Protein AF-V4QDC5-F1 (afdb_monomer_lite)

Radius of gyration: 30.59 Å; chains: 1; bounding box: 78×66×80 Å

Sequence (356 aa):
MKELAQVFAIDIAAYAVMSNHYHLVAHVDRARALSWSTDDVLARWTRLFSGPPLVVRYLSPERAALGAAELARIAEYAECYRARLHDLSWFMRVLNESIARQANAEDECTGRFWEGRFKSQALLDEQALLAAMAYVDLNPIRAGIAETPEDSDYTSIQERLADARTATAPTSFTAAPFDIPPQALSLIVHLSLMFWGALVRHAHEHDTLPRLAMLVMIGFGAGWITVGLLVGAQHMLVRPNEALFRTFVPCAAGVAMFVSFATYMKLRARALVWLGTVSYSLYLFHPVAQYSLSWLVQATDIAVLKGWSTGSYMLATASLTIGISALTYRYVEVPFQALGGRIAKNVVEAENRQLA

InterPro domains:
  IPR036515 Transposase IS200-like superfamily [G3DSA:3.30.70.1290] (1-174)
  IPR036515 Transposase IS200-like superfamily [SSF143422] (2-144)

Secondary structure (DSSP, 8-state):
-HHHHHHSSEEEEEEEE-SS-EEEEEEE-HHHHHH--HHHHHHHHHTTS---HHHHHHTSGGGGG--HHHHHHHHHHHHHHHHHHT-HHHHHHHHHHHHHHHHHHHTT--S---SSPPP-----SHHHHHHHHHHHHTHHHHTTS-SSSTT-TTBHHHHHHHHHHHS---S----------HHHHHHHHHHHHHHHHHHHHHHHHHS---HHHHHHHHHHHHHHHHHHHHHHHHHHHT---HHHHHHHHHHHHHHHHHHHHHHT-----HHHHHHHHTHHHHHHHHHHHHHHHHHHHHH---HHHHT--HHHHHHHHHHHHHHHHHHHIIIIIHHHHHHHHHHHHHHHHHHHHH--

Foldseek 3Di:
DVVLVVLFQKAWPKKADDPQDIDTDIDQDLVVLVVDDLLSLLVSVCVQPVDDPLSVCCNDPVVVVDDPVSVVVSVVVSVVSSVLSRDPQSSVVSVLVVVQVVVCVVVVHDDDSDPDRDDDDDQDDPVSSVVSRVCRLCVCCVVVNDVDSCRRPPIPSVVVVVVVVVDDDDPDDPPDPPDCPVVNVVVVVVVVLVVLVVLLVVCVPPVDDDPVSVCVSVVVLVVLLVQLVVLVCCCVPPNNPPVSNVRRNVVNVVSVVVVCCSPPNVDPDPVVVVCVLLVVQLVVCLVVLLVVLVCCLVVDPPPVSVPDDPVRSVVSSNVSSSVRSVVCCVPPVVVVVVVVVVVVVVVVVVVVVVVD

pLDDT: mean 85.53, std 10.77, range [41.97, 97.81]

Organism: NCBI:txid1263865

Structure (mmCIF, N/CA/C/O backbone):
data_AF-V4QDC5-F1
#
_entry.id   AF-V4QDC5-F1
#
loop_
_atom_site.group_PDB
_atom_site.id
_atom_site.type_symbol
_atom_site.label_atom_id
_atom_site.label_alt_id
_atom_site.label_comp_id
_atom_site.label_asym_id
_atom_site.label_entity_id
_atom_site.label_seq_id
_atom_site.pdbx_PDB_ins_code
_atom_site.Cartn_x
_atom_site.Cartn_y
_atom_site.Cartn_z
_atom_site.occupancy
_atom_site.B_iso_or_equiv
_atom_site.auth_seq_id
_atom_site.auth_comp_id
_atom_site.auth_asym_id
_atom_site.auth_atom_id
_atom_site.pdbx_PDB_model_num
ATOM 1 N N . MET A 1 1 ? 18.776 1.334 -4.698 1.00 86.19 1 MET A N 1
ATOM 2 C CA . MET A 1 1 ? 17.417 1.833 -5.034 1.00 86.19 1 MET A CA 1
ATOM 3 C C . MET A 1 1 ? 17.459 3.090 -5.906 1.00 86.19 1 MET A C 1
ATOM 5 O O . MET A 1 1 ? 16.984 3.034 -7.032 1.00 86.19 1 MET A O 1
ATOM 9 N N . LYS A 1 2 ? 18.064 4.194 -5.442 1.00 87.00 2 LYS A N 1
ATOM 10 C CA . LYS A 1 2 ? 18.144 5.467 -6.186 1.00 87.00 2 LYS A CA 1
ATOM 11 C C . LYS A 1 2 ? 18.796 5.360 -7.568 1.00 87.00 2 LYS A C 1
ATOM 13 O O . LYS A 1 2 ? 18.292 5.932 -8.524 1.00 87.00 2 LYS A O 1
ATOM 18 N N . GLU A 1 3 ? 19.858 4.571 -7.701 1.00 90.50 3 GLU A N 1
ATOM 19 C CA . GLU A 1 3 ? 20.497 4.325 -9.002 1.00 90.50 3 GLU A CA 1
ATOM 20 C C . GLU A 1 3 ? 19.538 3.692 -10.021 1.00 90.50 3 GLU A C 1
ATOM 22 O O . GLU A 1 3 ? 19.522 4.082 -11.186 1.00 90.50 3 GLU A O 1
ATOM 27 N N . LEU A 1 4 ? 18.681 2.762 -9.583 1.00 92.19 4 LEU A N 1
ATOM 28 C CA . LEU A 1 4 ? 17.675 2.154 -10.456 1.00 92.19 4 LEU A CA 1
ATOM 29 C C . LEU A 1 4 ? 16.625 3.176 -10.895 1.00 92.19 4 LEU A C 1
ATOM 31 O O . LEU A 1 4 ? 16.221 3.153 -12.056 1.00 92.19 4 LEU A O 1
ATOM 35 N N . ALA A 1 5 ? 16.232 4.096 -10.010 1.00 90.94 5 ALA A N 1
ATOM 36 C CA . ALA A 1 5 ? 15.300 5.178 -10.335 1.00 90.94 5 ALA A CA 1
ATOM 37 C C . ALA A 1 5 ? 15.858 6.155 -11.386 1.00 90.94 5 ALA A C 1
ATOM 39 O O . ALA A 1 5 ? 15.095 6.780 -12.110 1.00 90.94 5 ALA A O 1
ATOM 40 N N . GLN A 1 6 ? 17.184 6.253 -11.540 1.00 90.62 6 GLN A N 1
ATOM 41 C CA . GLN A 1 6 ? 17.796 7.044 -12.617 1.00 90.62 6 GLN A CA 1
ATOM 42 C C . GLN A 1 6 ? 17.744 6.342 -13.984 1.00 90.62 6 GLN A C 1
ATOM 44 O O . GLN A 1 6 ? 17.820 7.000 -15.028 1.00 90.62 6 GLN A O 1
ATOM 49 N N . VAL A 1 7 ? 17.671 5.007 -13.996 1.00 94.56 7 VAL A N 1
ATOM 50 C CA . VAL A 1 7 ? 17.624 4.203 -15.225 1.00 94.56 7 VAL A CA 1
ATOM 51 C C . VAL A 1 7 ? 16.183 4.009 -15.695 1.00 94.56 7 VAL A C 1
ATOM 53 O O . VAL A 1 7 ? 15.895 4.248 -16.871 1.00 94.56 7 VAL A O 1
ATOM 56 N N . PHE A 1 8 ? 15.298 3.603 -14.784 1.00 97.12 8 PHE A N 1
ATOM 57 C CA . PHE A 1 8 ? 13.867 3.419 -15.022 1.00 97.12 8 PHE A CA 1
ATOM 58 C C . PHE A 1 8 ? 13.135 4.761 -15.091 1.00 97.12 8 PHE A C 1
ATOM 60 O O . PHE A 1 8 ? 13.592 5.767 -14.561 1.00 97.12 8 PHE A O 1
ATOM 67 N N . ALA A 1 9 ? 11.959 4.777 -15.712 1.00 96.06 9 ALA A N 1
ATOM 68 C CA . ALA A 1 9 ? 11.053 5.920 -15.669 1.00 96.06 9 ALA A CA 1
ATOM 69 C C . ALA A 1 9 ? 10.200 5.878 -14.392 1.00 96.06 9 ALA A C 1
ATOM 71 O O . ALA A 1 9 ? 8.974 5.955 -14.450 1.00 96.06 9 ALA A O 1
ATOM 72 N N . ILE A 1 10 ? 10.843 5.702 -13.237 1.00 95.56 10 ILE A N 1
ATOM 73 C CA . ILE A 1 10 ? 10.175 5.558 -11.944 1.00 95.56 10 ILE A CA 1
ATOM 74 C C . ILE A 1 10 ? 10.839 6.491 -10.943 1.00 95.56 10 ILE A C 1
ATOM 76 O O . ILE A 1 10 ? 12.023 6.344 -10.652 1.00 95.56 10 ILE A O 1
ATOM 80 N N . ASP A 1 11 ? 10.060 7.421 -10.402 1.00 93.25 11 ASP A N 1
ATOM 81 C CA . ASP A 1 11 ? 10.505 8.332 -9.353 1.00 93.25 11 ASP A CA 1
ATOM 82 C C . ASP A 1 11 ? 10.184 7.748 -7.979 1.00 93.25 11 ASP A C 1
ATOM 84 O O . ASP A 1 11 ? 9.173 7.070 -7.792 1.00 93.25 11 ASP A O 1
ATOM 88 N N . ILE A 1 12 ? 11.043 8.024 -7.003 1.00 93.75 12 ILE A N 1
ATOM 89 C CA . ILE A 1 12 ? 10.858 7.592 -5.618 1.00 93.75 12 ILE A CA 1
ATOM 90 C C . ILE A 1 12 ? 10.388 8.801 -4.818 1.00 93.75 12 ILE A C 1
ATOM 92 O O . ILE A 1 12 ? 11.133 9.765 -4.673 1.00 93.75 12 ILE A O 1
ATOM 96 N N . ALA A 1 13 ? 9.163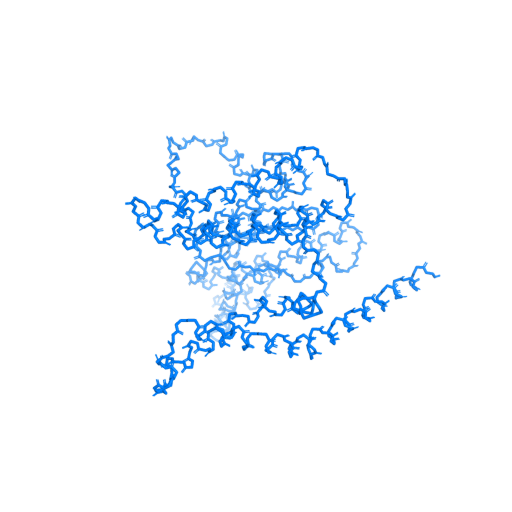 8.743 -4.301 1.00 92.56 13 ALA A N 1
ATOM 97 C CA . ALA A 1 13 ? 8.599 9.806 -3.474 1.00 92.56 13 ALA A CA 1
ATOM 98 C C . ALA A 1 13 ? 8.984 9.635 -1.997 1.00 92.56 13 ALA A C 1
ATOM 100 O O . ALA A 1 13 ? 9.367 10.597 -1.332 1.00 92.56 13 ALA A O 1
ATOM 101 N N . ALA A 1 14 ? 8.907 8.403 -1.486 1.00 94.19 14 ALA A N 1
ATOM 102 C CA . ALA A 1 14 ? 9.315 8.072 -0.125 1.00 94.19 14 ALA A CA 1
ATOM 103 C C . ALA A 1 14 ? 9.783 6.618 -0.011 1.00 94.19 14 ALA A C 1
ATOM 105 O O . ALA A 1 14 ? 9.342 5.755 -0.773 1.00 94.19 14 ALA A O 1
ATOM 106 N N . TYR A 1 15 ? 10.653 6.335 0.952 1.00 95.88 15 TYR A N 1
ATOM 107 C CA . TYR A 1 15 ? 11.064 4.980 1.298 1.00 95.88 15 TYR A CA 1
ATOM 108 C C . TYR A 1 15 ? 11.511 4.884 2.760 1.00 95.88 15 TYR A C 1
ATOM 110 O O . TYR A 1 15 ? 11.965 5.864 3.349 1.00 95.88 15 TYR A O 1
ATOM 118 N N . ALA A 1 16 ? 11.423 3.678 3.314 1.00 95.38 16 ALA A N 1
ATOM 119 C CA . ALA A 1 16 ? 11.991 3.332 4.612 1.00 95.38 16 ALA A CA 1
ATOM 120 C C . ALA A 1 16 ? 12.544 1.907 4.556 1.00 95.38 16 ALA A C 1
ATOM 122 O O . ALA A 1 16 ? 11.813 0.979 4.194 1.00 95.38 16 ALA A O 1
ATOM 123 N N . VAL A 1 17 ? 13.828 1.741 4.874 1.00 94.00 17 VAL A N 1
ATOM 124 C CA . VAL A 1 17 ? 14.490 0.433 4.943 1.00 94.00 17 VAL A CA 1
ATOM 125 C C . VAL A 1 17 ? 14.511 -0.029 6.396 1.00 94.00 17 VAL A C 1
ATOM 127 O O . VAL A 1 17 ? 15.025 0.666 7.263 1.00 94.00 17 VAL A O 1
ATOM 130 N N . MET A 1 18 ? 13.936 -1.200 6.657 1.00 88.88 18 MET A N 1
ATOM 131 C CA . MET A 1 18 ? 13.864 -1.820 7.979 1.00 88.88 18 MET A CA 1
ATOM 132 C C . MET A 1 18 ? 14.749 -3.071 8.004 1.00 88.88 18 MET A C 1
ATOM 134 O O . MET A 1 18 ? 15.184 -3.559 6.962 1.00 88.88 18 MET A O 1
ATOM 138 N N . SER A 1 19 ? 14.963 -3.647 9.188 1.00 85.75 19 SER A N 1
ATOM 139 C CA . SER A 1 19 ? 15.792 -4.851 9.350 1.00 85.75 19 SER A CA 1
ATOM 140 C C . SER A 1 19 ? 15.250 -6.094 8.630 1.00 85.75 19 SER A C 1
ATOM 142 O O . SER A 1 19 ? 16.022 -6.973 8.268 1.00 85.75 19 SER A O 1
ATOM 144 N N . ASN A 1 20 ? 13.933 -6.187 8.413 1.00 88.00 20 ASN A N 1
ATOM 145 C CA . ASN A 1 20 ? 13.281 -7.367 7.826 1.00 88.00 20 ASN A CA 1
ATOM 146 C C . ASN A 1 20 ? 12.391 -7.076 6.602 1.00 88.00 20 ASN A C 1
ATOM 148 O O . ASN A 1 20 ? 11.866 -8.005 5.993 1.00 88.00 20 ASN A O 1
ATOM 152 N N . HIS A 1 21 ? 12.180 -5.811 6.238 1.00 92.12 21 HIS A N 1
ATOM 153 C CA . HIS A 1 21 ? 11.420 -5.409 5.051 1.00 92.12 21 HIS A CA 1
ATOM 154 C C . HIS A 1 21 ? 11.763 -3.969 4.660 1.00 92.12 21 HIS A C 1
ATOM 156 O O . HIS A 1 21 ? 12.486 -3.276 5.364 1.00 92.12 21 HIS A O 1
ATOM 162 N N . TYR A 1 22 ? 11.228 -3.486 3.544 1.00 94.69 22 TYR A N 1
ATOM 163 C CA . TYR A 1 22 ? 11.274 -2.064 3.221 1.00 94.69 22 TYR A CA 1
ATOM 164 C C . TYR A 1 22 ? 9.940 -1.609 2.638 1.00 94.69 22 TYR A C 1
ATOM 166 O O . TYR A 1 22 ? 9.190 -2.392 2.048 1.00 94.69 22 TYR A O 1
ATOM 174 N N . HIS A 1 23 ? 9.655 -0.323 2.794 1.00 95.44 23 HIS A N 1
ATOM 175 C CA . HIS A 1 23 ? 8.508 0.340 2.195 1.00 95.44 23 HIS A CA 1
ATOM 176 C C . HIS A 1 23 ? 8.968 1.318 1.114 1.00 95.44 23 HIS A C 1
ATOM 178 O O . HIS A 1 23 ? 10.006 1.962 1.254 1.00 95.44 23 HIS A O 1
ATOM 184 N N . LEU A 1 24 ? 8.192 1.425 0.034 1.00 95.56 24 LEU A N 1
ATOM 185 C CA . LEU A 1 24 ? 8.493 2.274 -1.114 1.00 95.56 24 LEU A CA 1
ATOM 186 C C . LEU A 1 24 ? 7.208 2.915 -1.648 1.00 95.56 24 LEU A C 1
ATOM 188 O O . LEU A 1 2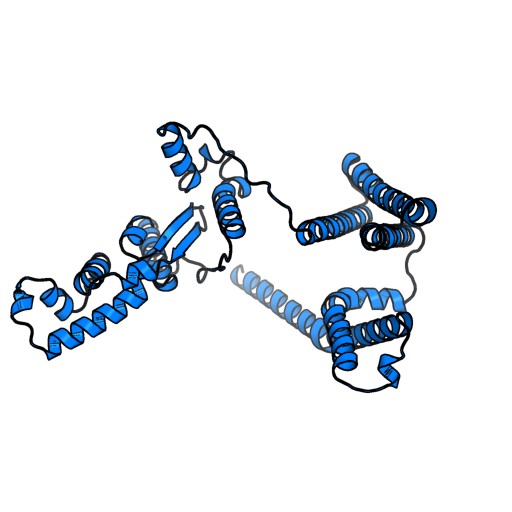4 ? 6.256 2.212 -1.986 1.00 95.56 24 LEU A O 1
ATOM 192 N N . VAL A 1 25 ? 7.221 4.239 -1.776 1.00 95.94 25 VAL A N 1
ATOM 193 C CA . VAL A 1 25 ? 6.244 5.023 -2.532 1.00 95.94 25 VAL A CA 1
ATOM 194 C C . VAL A 1 25 ? 6.922 5.474 -3.818 1.00 95.94 25 VAL A C 1
ATOM 196 O O . VAL A 1 25 ? 7.895 6.229 -3.784 1.00 95.94 25 VAL A O 1
ATOM 199 N N . ALA A 1 26 ? 6.421 4.992 -4.952 1.00 94.75 26 ALA A N 1
ATOM 200 C CA . ALA A 1 26 ? 7.003 5.249 -6.261 1.00 94.75 26 ALA A CA 1
ATOM 201 C C . ALA A 1 26 ? 5.956 5.779 -7.245 1.00 94.75 26 ALA A C 1
ATOM 203 O O . ALA A 1 26 ? 4.801 5.352 -7.228 1.00 94.75 26 ALA A O 1
ATOM 204 N N . HIS A 1 27 ? 6.388 6.674 -8.127 1.00 94.38 27 HIS A N 1
ATOM 205 C CA . HIS A 1 27 ? 5.598 7.212 -9.224 1.00 94.38 27 HIS A CA 1
ATOM 206 C C . HIS A 1 27 ? 6.120 6.655 -10.550 1.00 94.38 27 HIS A C 1
ATOM 208 O O . HIS A 1 27 ? 7.301 6.785 -10.868 1.00 94.38 27 HIS A O 1
ATOM 214 N N . VAL A 1 28 ? 5.244 6.013 -11.322 1.00 94.81 28 VAL A N 1
ATOM 215 C CA . VAL A 1 28 ? 5.588 5.447 -12.631 1.00 94.81 28 VAL A CA 1
ATOM 216 C C . VAL A 1 28 ? 5.302 6.485 -13.714 1.00 94.81 28 VAL A C 1
ATOM 218 O O . VAL A 1 28 ? 4.154 6.687 -14.107 1.00 94.81 28 VAL A O 1
ATOM 221 N N . ASP A 1 29 ? 6.352 7.112 -14.239 1.00 93.81 29 ASP A N 1
ATOM 222 C CA . ASP A 1 29 ? 6.239 8.134 -15.276 1.00 93.81 29 ASP A CA 1
ATOM 223 C C . ASP A 1 29 ? 6.285 7.508 -16.675 1.00 93.81 29 ASP A C 1
ATOM 225 O O . ASP A 1 29 ? 7.307 7.469 -17.372 1.00 93.81 29 ASP A O 1
ATOM 229 N N . ARG A 1 30 ? 5.129 7.004 -17.108 1.00 95.38 30 ARG A N 1
ATOM 230 C CA . ARG A 1 30 ? 4.976 6.432 -18.450 1.00 95.38 30 ARG A CA 1
ATOM 231 C C . ARG A 1 30 ? 5.233 7.461 -19.553 1.00 95.38 30 ARG A C 1
ATOM 233 O O . ARG A 1 30 ? 5.755 7.091 -20.603 1.00 95.38 30 ARG A O 1
ATOM 240 N N . ALA A 1 31 ? 4.874 8.726 -19.346 1.00 95.62 31 ALA A N 1
ATOM 241 C CA . ALA A 1 31 ? 5.052 9.764 -20.357 1.00 95.62 31 ALA A CA 1
ATOM 242 C C . ALA A 1 31 ? 6.541 9.992 -20.649 1.00 95.62 31 ALA A C 1
ATOM 244 O O . ALA A 1 31 ? 6.938 10.030 -21.815 1.00 95.62 31 ALA A O 1
ATOM 245 N N . ARG A 1 32 ? 7.375 10.024 -19.604 1.00 95.00 32 ARG A N 1
ATOM 246 C CA . ARG A 1 32 ? 8.835 10.096 -19.728 1.00 95.00 32 ARG A CA 1
ATOM 247 C C . ARG A 1 32 ? 9.431 8.887 -20.440 1.00 95.00 32 ARG A C 1
ATOM 249 O O . ARG A 1 32 ? 10.333 9.055 -21.249 1.00 95.00 32 ARG A O 1
ATOM 256 N N . ALA A 1 33 ? 8.924 7.678 -20.203 1.00 95.31 33 ALA A N 1
ATOM 257 C CA . ALA A 1 33 ? 9.401 6.507 -20.943 1.00 95.31 33 ALA A CA 1
ATOM 258 C C . ALA A 1 33 ? 9.069 6.572 -22.442 1.00 95.31 33 ALA A C 1
ATOM 260 O O . ALA A 1 33 ? 9.861 6.136 -2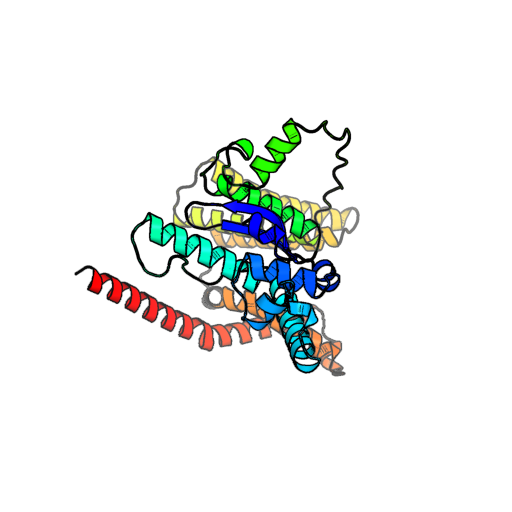3.278 1.00 95.31 33 ALA A O 1
ATOM 261 N N . LEU A 1 34 ? 7.893 7.103 -22.787 1.00 95.38 34 LEU A N 1
ATOM 262 C CA . LEU A 1 34 ? 7.441 7.237 -24.173 1.00 95.38 34 LEU A CA 1
ATOM 263 C C . LEU A 1 34 ? 8.141 8.358 -24.940 1.00 95.38 34 LEU A C 1
ATOM 265 O O . LEU A 1 34 ? 8.227 8.273 -26.161 1.00 95.38 34 LEU A O 1
ATOM 269 N N . SER A 1 35 ? 8.649 9.381 -24.253 1.00 96.94 35 SER A N 1
ATOM 270 C CA . SER A 1 35 ? 9.399 10.460 -24.900 1.00 96.94 35 SER A CA 1
ATOM 271 C C . SER A 1 35 ? 10.836 10.070 -25.265 1.00 96.94 35 SER A C 1
ATOM 273 O O . SER A 1 35 ? 11.478 10.779 -26.037 1.00 96.94 35 SER A O 1
ATOM 275 N N . TRP A 1 36 ? 11.348 8.949 -24.748 1.00 97.62 36 TRP A N 1
ATOM 276 C CA . TRP A 1 36 ? 12.705 8.485 -25.025 1.00 97.62 36 TRP A CA 1
ATOM 277 C C . TRP A 1 36 ? 12.874 7.922 -26.431 1.00 97.62 36 TRP A C 1
ATOM 279 O O . TRP A 1 36 ? 12.097 7.074 -26.892 1.00 97.62 36 TRP A O 1
ATOM 289 N N . SER A 1 37 ? 13.973 8.321 -27.071 1.00 97.06 37 SER A N 1
ATOM 290 C CA . SER A 1 37 ? 14.391 7.754 -28.347 1.00 97.06 37 SER A CA 1
ATOM 291 C C . SER A 1 37 ? 14.807 6.284 -28.198 1.00 97.06 37 SER A C 1
ATOM 293 O O . SER A 1 37 ? 15.053 5.783 -27.098 1.00 97.06 37 SER A O 1
ATOM 295 N N . THR A 1 38 ? 14.906 5.575 -29.323 1.00 95.75 38 THR A N 1
ATOM 296 C CA . THR A 1 38 ? 15.464 4.214 -29.360 1.00 95.75 38 THR A CA 1
ATOM 297 C C . THR A 1 38 ? 16.854 4.157 -28.728 1.00 95.75 38 THR A C 1
ATOM 299 O O . THR A 1 38 ? 17.137 3.246 -27.953 1.00 95.75 38 THR A O 1
ATOM 302 N N . ASP A 1 39 ? 17.696 5.155 -28.995 1.00 95.19 39 ASP A N 1
ATOM 303 C CA . ASP A 1 39 ? 19.054 5.221 -28.457 1.00 95.19 39 ASP A CA 1
ATOM 304 C C . ASP A 1 39 ? 19.049 5.365 -26.933 1.00 95.19 39 ASP A C 1
ATOM 306 O O . ASP A 1 39 ? 19.747 4.616 -26.249 1.00 95.19 39 ASP A O 1
ATOM 310 N N . ASP A 1 40 ? 18.200 6.246 -26.396 1.00 96.31 40 ASP A N 1
ATOM 311 C CA . ASP A 1 40 ? 18.061 6.452 -24.950 1.00 96.31 40 ASP A CA 1
ATOM 312 C C . ASP A 1 40 ? 17.609 5.175 -24.239 1.00 96.31 40 ASP A C 1
ATOM 314 O O . ASP A 1 40 ? 18.158 4.802 -23.201 1.00 96.31 40 ASP A O 1
ATOM 318 N N . VAL A 1 41 ? 16.608 4.489 -24.798 1.00 97.25 41 VAL A N 1
ATOM 319 C CA . VAL A 1 41 ? 16.054 3.262 -24.215 1.00 97.25 41 VAL A CA 1
ATOM 320 C C . VAL A 1 41 ? 17.099 2.153 -24.175 1.00 97.25 41 VAL A C 1
ATOM 322 O O . VAL A 1 41 ? 17.270 1.506 -23.139 1.00 97.25 41 VAL A O 1
ATOM 325 N N . LEU A 1 42 ? 17.806 1.933 -25.286 1.00 96.62 42 LEU A N 1
ATOM 326 C CA . LEU A 1 42 ? 18.831 0.897 -25.365 1.00 96.62 42 LEU A CA 1
ATOM 327 C C . LEU A 1 42 ? 19.995 1.221 -24.431 1.00 96.62 42 LEU A C 1
ATOM 329 O O . LEU A 1 42 ? 20.375 0.354 -23.649 1.00 96.62 42 LEU A O 1
ATOM 333 N N . ALA A 1 43 ? 20.490 2.464 -24.438 1.00 94.75 43 ALA A N 1
ATOM 334 C CA . ALA A 1 43 ? 21.575 2.899 -23.562 1.00 94.75 43 ALA A CA 1
ATOM 335 C C . ALA A 1 43 ? 21.218 2.719 -22.078 1.00 94.75 43 ALA A C 1
ATOM 337 O O . ALA A 1 43 ? 22.015 2.175 -21.310 1.00 94.75 43 ALA A O 1
ATOM 338 N N . ARG A 1 44 ? 19.999 3.107 -21.673 1.00 95.56 44 ARG A N 1
ATOM 339 C CA . ARG A 1 44 ? 19.477 2.897 -20.310 1.00 95.56 44 ARG A CA 1
ATOM 340 C C . ARG A 1 44 ? 19.425 1.420 -19.950 1.00 95.56 44 ARG A C 1
ATOM 342 O O . ARG A 1 44 ? 19.948 1.034 -18.908 1.00 95.56 44 ARG A O 1
ATOM 349 N N . TRP A 1 45 ? 18.837 0.591 -20.811 1.00 95.88 45 TRP A N 1
ATOM 350 C CA . TRP A 1 45 ? 18.733 -0.847 -20.571 1.00 95.88 45 TRP A CA 1
ATOM 351 C C . TRP A 1 45 ? 20.113 -1.500 -20.427 1.00 95.88 45 TRP A C 1
ATOM 353 O O . TRP A 1 45 ? 20.325 -2.310 -19.521 1.00 95.88 45 TRP A O 1
ATOM 363 N N . THR A 1 46 ? 21.079 -1.093 -21.256 1.00 94.62 46 THR A N 1
ATOM 364 C CA . THR A 1 46 ? 22.431 -1.660 -21.236 1.00 94.62 46 THR A CA 1
ATOM 365 C C . THR A 1 46 ? 23.275 -1.271 -20.025 1.00 94.62 46 THR A C 1
ATOM 367 O O . THR A 1 46 ? 24.303 -1.893 -19.778 1.00 94.62 46 THR A O 1
ATOM 370 N N . ARG A 1 47 ? 22.836 -0.295 -19.217 1.00 93.62 47 ARG A N 1
ATOM 371 C CA . ARG A 1 47 ? 23.465 -0.007 -17.915 1.00 93.62 47 ARG A CA 1
ATOM 372 C C . ARG A 1 47 ? 23.219 -1.108 -16.886 1.00 93.62 47 ARG A C 1
ATOM 374 O O . ARG A 1 47 ? 23.993 -1.228 -15.945 1.00 93.62 47 ARG A O 1
ATOM 381 N N . LEU A 1 48 ? 22.135 -1.871 -17.040 1.00 92.81 48 LEU A N 1
ATOM 382 C CA . LEU A 1 48 ? 21.727 -2.912 -16.092 1.00 92.81 48 LEU A CA 1
ATOM 383 C C . LEU A 1 48 ? 21.930 -4.324 -16.643 1.00 92.81 48 LEU A C 1
ATOM 385 O O . LEU A 1 48 ? 22.159 -5.255 -15.876 1.00 92.81 48 LEU A O 1
ATOM 389 N N . PHE A 1 49 ? 21.845 -4.493 -17.963 1.00 93.00 49 PHE A N 1
ATOM 390 C CA . PHE A 1 49 ? 21.920 -5.794 -18.620 1.00 93.00 49 PHE A CA 1
ATOM 391 C C . PHE A 1 49 ? 22.856 -5.736 -19.821 1.00 93.00 49 PHE A C 1
ATOM 393 O O . PHE A 1 49 ? 22.803 -4.793 -20.594 1.00 93.00 49 PHE A O 1
ATOM 400 N N . SER A 1 50 ? 23.640 -6.782 -20.072 1.00 86.94 50 SER A N 1
ATOM 401 C CA . SER A 1 50 ? 24.606 -6.789 -21.185 1.00 86.94 50 SER A CA 1
ATOM 402 C C . SER A 1 50 ? 23.973 -6.660 -22.583 1.00 86.94 50 SER A C 1
ATOM 404 O O . SER A 1 50 ? 24.645 -6.248 -23.521 1.00 86.94 50 SER A O 1
ATOM 406 N N . GLY A 1 51 ? 22.677 -6.966 -22.724 1.00 86.69 51 GLY A N 1
ATOM 407 C CA . GLY A 1 51 ? 21.940 -6.885 -23.988 1.00 86.69 51 GLY A CA 1
ATOM 408 C C . GLY A 1 51 ? 22.366 -7.941 -25.032 1.00 86.69 51 GLY A C 1
ATOM 409 O O . GLY A 1 51 ? 23.411 -8.575 -24.901 1.00 86.69 51 GLY A O 1
ATOM 410 N N . PRO A 1 52 ? 21.556 -8.184 -26.080 1.00 92.75 52 PRO A N 1
ATOM 411 C CA . PRO A 1 52 ? 21.952 -9.025 -27.211 1.00 92.75 52 PRO A CA 1
ATOM 412 C C . PRO A 1 52 ? 23.120 -8.408 -28.005 1.00 92.75 52 PRO A C 1
ATOM 414 O O . PRO A 1 52 ? 23.176 -7.180 -28.114 1.00 92.75 52 PRO A O 1
ATOM 417 N N . PRO A 1 53 ? 23.975 -9.214 -28.673 1.00 92.56 53 PRO A N 1
ATOM 418 C CA . PRO A 1 53 ? 25.098 -8.708 -29.473 1.00 92.56 53 PRO A CA 1
ATOM 419 C C . PRO A 1 53 ? 24.698 -7.655 -30.512 1.00 92.56 53 PRO A C 1
ATOM 421 O O . PRO A 1 53 ? 25.435 -6.705 -30.749 1.00 92.56 53 PRO A O 1
ATOM 424 N N . LEU A 1 54 ? 23.498 -7.783 -31.088 1.00 93.75 54 LEU A N 1
ATOM 425 C CA . LEU A 1 54 ? 22.962 -6.816 -32.044 1.00 93.75 54 LEU A CA 1
ATOM 426 C C . LEU A 1 54 ? 22.776 -5.422 -31.423 1.00 93.75 54 LEU A C 1
ATOM 428 O O . LEU A 1 54 ? 23.119 -4.427 -32.051 1.00 93.75 54 LEU A O 1
ATOM 432 N N . VAL A 1 55 ? 22.279 -5.348 -30.182 1.00 93.62 55 VAL A N 1
ATOM 433 C CA . VAL A 1 55 ? 22.106 -4.082 -29.446 1.00 93.62 55 VAL A CA 1
ATOM 434 C C . VAL A 1 55 ? 23.461 -3.464 -29.115 1.00 93.62 55 VAL A C 1
ATOM 436 O O . VAL A 1 55 ? 23.634 -2.263 -29.287 1.00 93.62 55 VAL A O 1
ATOM 439 N N . VAL A 1 56 ? 24.441 -4.279 -28.714 1.00 92.44 56 VAL A N 1
ATOM 440 C CA . VAL A 1 56 ? 25.815 -3.812 -28.460 1.00 92.44 56 VAL A CA 1
ATOM 441 C C . VAL A 1 56 ? 26.444 -3.246 -29.737 1.00 92.44 56 VAL A C 1
ATOM 443 O O . VAL A 1 56 ? 27.005 -2.154 -29.706 1.00 92.44 56 VAL A O 1
ATOM 446 N N . ARG A 1 57 ? 26.282 -3.934 -30.876 1.00 93.56 57 ARG A N 1
ATOM 447 C CA . ARG A 1 57 ? 26.759 -3.474 -32.192 1.00 93.56 57 ARG A CA 1
ATOM 448 C C . ARG A 1 57 ? 26.051 -2.195 -32.646 1.00 93.56 57 ARG A C 1
ATOM 450 O O . ARG A 1 57 ? 26.673 -1.313 -33.222 1.00 93.56 57 ARG A O 1
ATOM 457 N N . TYR A 1 58 ? 24.761 -2.060 -32.338 1.00 94.12 58 TYR A N 1
ATOM 458 C CA . TYR A 1 58 ? 24.003 -0.835 -32.583 1.00 94.12 58 TYR A CA 1
ATOM 459 C C . TYR A 1 58 ? 24.453 0.329 -31.691 1.00 94.12 58 TYR A C 1
ATOM 461 O O . TYR A 1 58 ? 24.387 1.472 -32.119 1.00 94.12 58 TYR A O 1
ATOM 469 N N . LEU A 1 59 ? 24.922 0.099 -30.467 1.00 92.38 59 LEU A N 1
ATOM 470 C CA . LEU A 1 59 ? 25.444 1.166 -29.600 1.00 92.38 59 LEU A CA 1
ATOM 471 C C . LEU A 1 59 ? 26.924 1.502 -29.864 1.00 92.38 59 LEU A C 1
ATOM 473 O O . LEU A 1 59 ? 27.459 2.413 -29.236 1.00 92.38 59 LEU A O 1
ATOM 477 N N . SER A 1 60 ? 27.582 0.800 -30.790 1.00 90.81 60 SER A N 1
ATOM 478 C CA . SER A 1 60 ? 28.971 1.042 -31.179 1.00 90.81 60 SER A CA 1
ATOM 479 C C . SER A 1 60 ? 29.069 1.800 -32.518 1.00 90.81 60 SER A C 1
ATOM 481 O O . SER A 1 60 ? 28.073 1.942 -33.237 1.00 90.81 60 SER A O 1
ATOM 483 N N . PRO A 1 61 ? 30.271 2.268 -32.910 1.00 91.00 61 PRO A N 1
ATOM 484 C CA . PRO A 1 61 ? 30.496 2.873 -34.226 1.00 91.00 61 PRO A CA 1
ATOM 485 C C . PRO A 1 61 ? 30.137 1.958 -35.412 1.00 91.00 61 PRO A C 1
ATOM 487 O O . PRO A 1 61 ? 29.903 2.447 -36.516 1.00 91.00 61 PRO A O 1
ATOM 490 N N . GLU A 1 62 ? 30.038 0.641 -35.196 1.00 89.38 62 GLU A N 1
ATOM 491 C CA . GLU A 1 62 ? 29.637 -0.335 -36.218 1.00 89.38 62 GLU A CA 1
ATOM 492 C C . GLU A 1 62 ? 28.157 -0.227 -36.620 1.00 89.38 62 GLU A C 1
ATOM 494 O O . GLU A 1 62 ? 27.737 -0.875 -37.582 1.00 89.38 62 GLU A O 1
ATOM 499 N N . ARG A 1 63 ? 27.366 0.626 -35.949 1.00 90.94 63 ARG A N 1
ATOM 500 C CA . ARG A 1 63 ? 25.970 0.921 -36.312 1.00 90.94 63 ARG A CA 1
ATOM 501 C C . ARG A 1 63 ? 25.803 1.254 -37.795 1.00 90.94 63 ARG A C 1
ATOM 503 O O . ARG A 1 63 ? 24.807 0.858 -38.391 1.00 90.94 63 ARG A O 1
ATOM 510 N N . ALA A 1 64 ? 26.766 1.960 -38.393 1.00 89.25 64 ALA A N 1
ATOM 511 C CA . ALA A 1 64 ? 26.708 2.372 -39.797 1.00 89.25 64 ALA A CA 1
ATOM 512 C C . ALA A 1 64 ? 26.667 1.190 -40.786 1.00 89.25 64 ALA A C 1
ATOM 514 O O . ALA A 1 64 ? 26.216 1.356 -41.916 1.00 89.25 64 ALA A O 1
ATOM 515 N N . ALA A 1 65 ? 27.114 0.003 -40.365 1.00 91.56 65 ALA A N 1
ATOM 516 C CA . ALA A 1 65 ? 27.106 -1.212 -41.174 1.00 91.56 65 ALA A CA 1
ATOM 517 C C . ALA A 1 65 ? 25.826 -2.056 -41.005 1.00 91.56 65 ALA A C 1
ATOM 519 O O . ALA A 1 65 ? 25.737 -3.136 -41.587 1.00 91.56 65 ALA A O 1
ATOM 520 N N . LEU A 1 66 ? 24.856 -1.617 -40.192 1.00 92.50 66 LEU A N 1
ATOM 521 C CA . LEU A 1 66 ? 23.620 -2.366 -39.957 1.00 92.50 66 LEU A CA 1
ATOM 522 C C . LEU A 1 66 ? 22.650 -2.237 -41.134 1.00 92.50 66 LEU A C 1
ATOM 524 O O . LEU A 1 66 ? 22.332 -1.139 -41.592 1.00 92.50 66 LEU A O 1
ATOM 528 N N . GLY A 1 67 ? 22.132 -3.377 -41.590 1.00 95.12 67 GLY A N 1
ATOM 529 C CA . GLY A 1 67 ? 21.103 -3.431 -42.623 1.00 95.12 67 GLY A CA 1
ATOM 530 C C . GLY A 1 67 ? 19.703 -3.088 -42.098 1.00 95.12 67 GLY A C 1
ATOM 531 O O . GLY A 1 67 ? 19.436 -3.094 -40.897 1.00 95.12 67 GLY A O 1
ATOM 532 N N . ALA A 1 68 ? 18.754 -2.866 -43.011 1.00 93.62 68 ALA A N 1
ATOM 533 C CA . ALA A 1 68 ? 17.374 -2.510 -42.656 1.00 93.62 68 ALA A CA 1
ATOM 534 C C . ALA A 1 68 ? 16.676 -3.554 -41.757 1.00 93.62 68 ALA A C 1
ATOM 536 O O . ALA A 1 68 ? 15.955 -3.188 -40.831 1.00 93.62 68 ALA A O 1
ATOM 537 N N . ALA A 1 69 ? 16.917 -4.851 -41.985 1.00 93.94 69 ALA A N 1
ATOM 538 C CA . ALA A 1 69 ? 16.349 -5.923 -41.161 1.00 93.94 69 ALA A CA 1
ATOM 539 C C . ALA A 1 69 ? 16.916 -5.932 -39.729 1.00 93.94 69 ALA A C 1
ATOM 541 O O . ALA A 1 69 ? 16.188 -6.173 -38.766 1.00 93.94 69 ALA A O 1
ATOM 542 N N . GLU A 1 70 ? 18.208 -5.631 -39.579 1.00 94.81 70 GLU A N 1
ATOM 543 C CA . GLU A 1 70 ? 18.861 -5.505 -38.275 1.00 94.81 70 GLU A CA 1
ATOM 544 C C . GLU A 1 70 ? 18.310 -4.295 -37.506 1.00 94.81 70 GLU A C 1
ATOM 546 O O . GLU A 1 70 ? 17.981 -4.418 -36.326 1.00 94.81 70 GLU A O 1
ATOM 551 N N . LEU A 1 71 ? 18.120 -3.156 -38.182 1.00 94.31 71 LEU A N 1
ATOM 552 C CA . LEU A 1 71 ? 17.511 -1.958 -37.593 1.00 94.31 71 LEU A CA 1
ATOM 553 C C . LEU A 1 71 ? 16.053 -2.188 -37.168 1.00 94.31 71 LEU A C 1
ATOM 555 O O . LEU A 1 71 ? 15.654 -1.738 -36.094 1.00 94.31 71 LEU A O 1
ATOM 559 N N . ALA A 1 72 ? 15.272 -2.936 -37.952 1.00 95.00 72 ALA A N 1
ATOM 560 C CA . ALA A 1 72 ? 13.911 -3.317 -37.571 1.00 95.00 72 ALA A CA 1
ATOM 561 C C . ALA A 1 72 ? 13.899 -4.156 -36.280 1.00 95.00 72 ALA A C 1
ATOM 563 O O . ALA A 1 72 ? 13.133 -3.876 -35.358 1.00 95.00 72 ALA A O 1
ATOM 564 N N . ARG A 1 73 ? 14.815 -5.126 -36.157 1.00 95.94 73 ARG A N 1
ATOM 565 C CA . ARG A 1 73 ? 14.951 -5.933 -34.936 1.00 95.94 73 ARG A CA 1
ATOM 566 C C . ARG A 1 73 ? 15.419 -5.108 -33.732 1.00 95.94 73 ARG A C 1
ATOM 568 O O . ARG A 1 73 ? 14.991 -5.368 -32.610 1.00 95.94 73 ARG A O 1
ATOM 575 N N . ILE A 1 74 ? 16.268 -4.104 -33.942 1.00 96.50 74 ILE A N 1
ATOM 576 C CA . ILE A 1 74 ? 16.647 -3.148 -32.893 1.00 96.50 74 ILE A CA 1
ATOM 577 C C . ILE A 1 74 ? 15.437 -2.353 -32.395 1.00 96.50 74 ILE A C 1
ATOM 579 O O . ILE A 1 74 ? 15.277 -2.206 -31.183 1.00 96.50 74 ILE A O 1
ATOM 583 N N . ALA A 1 75 ? 14.570 -1.887 -33.296 1.00 95.62 75 ALA A N 1
ATOM 584 C CA . ALA A 1 75 ? 13.350 -1.184 -32.911 1.00 95.62 75 ALA A CA 1
ATOM 585 C C . ALA A 1 75 ? 12.430 -2.075 -32.055 1.00 95.62 75 ALA A C 1
ATOM 587 O O . ALA A 1 75 ? 11.937 -1.629 -31.022 1.00 95.62 75 ALA A O 1
ATOM 588 N N . GLU A 1 76 ? 12.280 -3.358 -32.406 1.00 97.00 76 GLU A N 1
ATOM 589 C CA . GLU A 1 76 ? 11.538 -4.329 -31.586 1.00 97.00 76 GLU A CA 1
ATOM 590 C C . GLU A 1 76 ? 12.133 -4.480 -30.172 1.00 97.00 76 GLU A C 1
ATOM 592 O O . GLU A 1 76 ? 11.396 -4.487 -29.181 1.00 97.00 76 GLU A O 1
ATOM 597 N N . TYR A 1 77 ? 13.466 -4.567 -30.050 1.00 96.88 77 TYR A N 1
ATOM 598 C CA . TYR A 1 77 ? 14.126 -4.601 -28.739 1.00 96.88 77 TYR A CA 1
ATOM 599 C C . TYR A 1 77 ? 13.879 -3.324 -27.941 1.00 96.88 77 TYR A C 1
ATOM 601 O O . TYR A 1 77 ? 13.595 -3.401 -26.746 1.00 96.88 77 TYR A O 1
ATOM 609 N N . ALA A 1 78 ? 13.961 -2.165 -28.592 1.00 97.06 78 ALA A N 1
ATOM 610 C CA . ALA A 1 78 ? 13.733 -0.883 -27.951 1.00 97.06 78 AL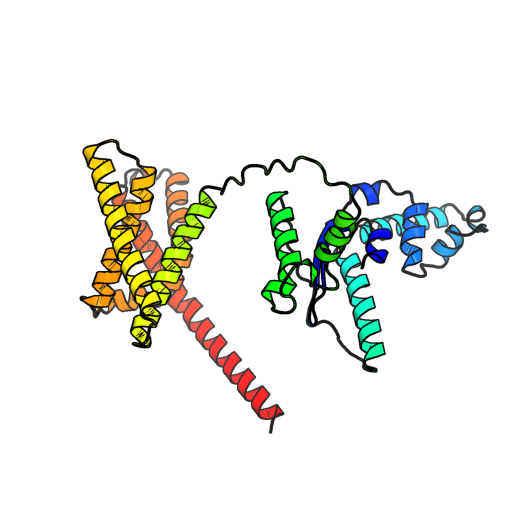A A CA 1
ATOM 611 C C . ALA A 1 78 ? 12.304 -0.773 -27.408 1.00 97.06 78 ALA A C 1
ATOM 613 O O . ALA A 1 78 ? 12.136 -0.421 -26.246 1.00 97.06 78 ALA A O 1
ATOM 614 N N . GLU A 1 79 ? 11.279 -1.167 -28.169 1.00 97.44 79 GLU A N 1
ATOM 615 C CA . GLU A 1 79 ? 9.901 -1.180 -27.656 1.00 97.44 79 GLU A CA 1
ATOM 616 C C . GLU A 1 79 ? 9.736 -2.128 -26.464 1.00 97.44 79 GLU A C 1
ATOM 618 O O . GLU A 1 79 ? 9.120 -1.773 -25.454 1.00 97.44 79 GLU A O 1
ATOM 623 N N . CYS A 1 80 ? 10.348 -3.315 -26.532 1.00 97.00 80 CYS A N 1
ATOM 624 C CA . CYS A 1 80 ? 10.328 -4.262 -25.423 1.00 97.00 80 CYS A CA 1
ATOM 625 C C . CYS A 1 80 ? 10.969 -3.669 -24.160 1.00 97.00 80 CYS A C 1
ATOM 627 O O . CYS A 1 80 ? 10.394 -3.749 -23.075 1.00 97.00 80 CYS A O 1
ATOM 629 N N . TYR A 1 81 ? 12.145 -3.052 -24.277 1.00 97.38 81 TYR A N 1
ATOM 630 C CA . TYR A 1 81 ? 12.839 -2.462 -23.133 1.00 97.38 81 TYR A CA 1
ATOM 631 C C . TYR A 1 81 ? 12.131 -1.215 -22.619 1.00 97.38 81 TYR A C 1
ATOM 633 O O . TYR A 1 81 ? 12.023 -1.052 -21.407 1.00 97.38 81 TYR A O 1
ATOM 641 N N . ARG A 1 82 ? 11.561 -0.387 -23.500 1.00 97.81 82 ARG A N 1
ATOM 642 C CA . ARG A 1 82 ? 10.749 0.771 -23.111 1.00 97.81 82 ARG A CA 1
ATOM 643 C C . ARG A 1 82 ? 9.574 0.341 -22.245 1.00 97.81 82 ARG A C 1
ATOM 645 O O . ARG A 1 82 ? 9.359 0.947 -21.198 1.00 97.81 82 ARG A O 1
ATOM 652 N N . ALA A 1 83 ? 8.864 -0.722 -22.634 1.00 97.31 83 ALA A N 1
ATOM 653 C CA . ALA A 1 83 ? 7.776 -1.295 -21.842 1.00 97.31 83 ALA A CA 1
ATOM 654 C C . ALA A 1 83 ? 8.237 -1.724 -20.440 1.00 97.31 83 ALA A C 1
ATOM 656 O O . ALA A 1 83 ? 7.555 -1.465 -19.456 1.00 97.31 83 ALA A O 1
ATOM 657 N N . ARG A 1 84 ? 9.428 -2.322 -20.333 1.00 97.50 84 ARG A N 1
ATOM 658 C CA . ARG A 1 84 ? 9.990 -2.779 -19.053 1.00 97.50 84 ARG A CA 1
ATOM 659 C C . ARG A 1 84 ? 10.500 -1.639 -18.175 1.00 97.50 84 ARG A C 1
ATOM 661 O O . ARG A 1 84 ? 10.367 -1.710 -16.960 1.00 97.50 84 ARG A O 1
ATOM 668 N N . LEU A 1 85 ? 11.067 -0.589 -18.767 1.00 97.25 85 LEU A N 1
ATOM 669 C CA . LEU A 1 85 ? 11.657 0.539 -18.037 1.00 97.25 85 LEU A CA 1
ATOM 670 C C . LEU A 1 85 ? 10.623 1.427 -17.326 1.00 97.25 85 LEU A C 1
ATOM 672 O O . LEU A 1 85 ? 11.014 2.234 -16.489 1.00 97.25 85 LEU A O 1
ATOM 676 N N . HIS A 1 86 ? 9.329 1.280 -17.619 1.00 96.25 86 HIS A N 1
ATOM 677 C CA . HIS A 1 86 ? 8.242 1.894 -16.846 1.00 96.25 86 HIS A CA 1
ATOM 678 C C . HIS A 1 86 ? 7.317 0.853 -16.201 1.00 96.25 86 HIS A C 1
ATOM 680 O O . HIS A 1 86 ? 6.183 1.163 -15.849 1.00 96.25 86 HIS A O 1
ATOM 686 N N . ASP A 1 87 ? 7.782 -0.386 -16.040 1.00 96.88 87 ASP A N 1
ATOM 687 C CA . ASP A 1 87 ? 7.035 -1.434 -15.353 1.00 96.88 87 ASP A CA 1
ATOM 688 C C . ASP A 1 87 ? 7.543 -1.590 -13.913 1.00 96.88 87 ASP A C 1
ATOM 690 O O . ASP A 1 87 ? 8.718 -1.880 -13.661 1.00 96.88 87 ASP A O 1
ATOM 694 N N . LEU A 1 88 ? 6.636 -1.412 -12.949 1.00 95.50 88 LEU A N 1
ATOM 695 C CA . LEU A 1 88 ? 6.964 -1.508 -11.527 1.00 95.50 88 LEU A CA 1
ATOM 696 C C . LEU A 1 88 ? 7.452 -2.912 -11.140 1.00 95.50 88 LEU A C 1
ATOM 698 O O . LEU A 1 88 ? 8.328 -3.043 -10.289 1.00 95.50 88 LEU A O 1
ATOM 702 N N . SER A 1 89 ? 6.928 -3.969 -11.763 1.00 96.62 89 SER A N 1
ATOM 703 C CA . SER A 1 89 ? 7.341 -5.340 -11.447 1.00 96.62 89 SER A CA 1
ATOM 704 C C . SER A 1 89 ? 8.771 -5.610 -11.907 1.00 96.62 89 SER A C 1
ATOM 706 O O . SER A 1 89 ? 9.525 -6.266 -11.189 1.00 96.62 89 SER A O 1
ATOM 708 N N . TRP A 1 90 ? 9.173 -5.079 -13.065 1.00 96.88 90 TRP A N 1
ATOM 709 C CA . TRP A 1 90 ? 10.557 -5.117 -13.536 1.00 96.88 90 TRP A CA 1
ATOM 710 C C . TRP A 1 90 ? 11.492 -4.341 -12.619 1.00 96.88 90 TRP A C 1
ATOM 712 O O . TRP A 1 90 ? 12.543 -4.865 -12.254 1.00 96.88 90 TRP A O 1
ATOM 722 N N . PHE A 1 91 ? 11.093 -3.146 -12.190 1.00 97.00 91 PHE A N 1
ATOM 723 C CA . PHE A 1 91 ? 11.865 -2.364 -11.228 1.00 97.00 91 PHE A CA 1
ATOM 724 C C . PHE A 1 91 ? 12.077 -3.121 -9.913 1.00 97.00 91 PHE A C 1
ATOM 726 O O . PHE A 1 91 ? 13.211 -3.299 -9.466 1.00 97.00 91 PHE A O 1
ATOM 733 N N . MET A 1 92 ? 10.993 -3.644 -9.331 1.00 97.00 92 MET A N 1
ATOM 734 C CA . MET A 1 92 ? 11.040 -4.402 -8.080 1.00 97.00 92 MET A CA 1
ATOM 735 C C . MET A 1 92 ? 11.830 -5.701 -8.226 1.00 97.00 92 MET A C 1
ATOM 737 O O . MET A 1 92 ? 12.550 -6.080 -7.308 1.00 97.00 92 MET A O 1
ATOM 741 N N . ARG A 1 93 ? 11.746 -6.373 -9.381 1.00 95.44 93 ARG A N 1
ATOM 742 C CA . ARG A 1 93 ? 12.548 -7.566 -9.672 1.00 95.44 93 ARG A CA 1
ATOM 743 C C . ARG A 1 93 ? 14.041 -7.251 -9.614 1.00 95.44 93 ARG A C 1
ATOM 745 O O . ARG A 1 93 ? 14.758 -7.966 -8.925 1.00 95.44 93 ARG A O 1
ATOM 752 N N . VAL A 1 94 ? 14.493 -6.209 -10.314 1.00 95.62 94 VAL A N 1
ATOM 753 C CA . VAL A 1 94 ? 15.920 -5.844 -10.356 1.00 95.62 94 VAL A CA 1
ATOM 754 C C . VAL A 1 94 ? 16.410 -5.422 -8.973 1.00 95.62 94 VAL A C 1
ATOM 756 O O . VAL A 1 94 ? 17.456 -5.890 -8.530 1.00 95.62 94 VAL A O 1
ATOM 759 N N . LEU A 1 95 ? 15.625 -4.606 -8.265 1.00 95.62 95 LEU A N 1
ATOM 760 C CA . LEU A 1 95 ? 15.943 -4.158 -6.910 1.00 95.62 95 LEU A CA 1
ATOM 761 C C . LEU A 1 95 ? 16.074 -5.334 -5.929 1.00 95.62 95 LEU A C 1
ATOM 763 O O . LEU A 1 95 ? 17.081 -5.460 -5.230 1.00 95.62 95 LEU A O 1
ATOM 767 N N . ASN A 1 96 ? 15.078 -6.219 -5.901 1.00 95.50 96 ASN A N 1
ATOM 768 C CA . ASN A 1 96 ? 15.042 -7.336 -4.961 1.00 95.50 96 ASN A CA 1
ATOM 769 C C . ASN A 1 96 ? 16.099 -8.387 -5.264 1.00 95.50 96 ASN A C 1
ATOM 771 O O . ASN A 1 96 ? 16.684 -8.935 -4.333 1.00 95.50 96 ASN A O 1
ATOM 775 N N . GLU A 1 97 ? 16.352 -8.670 -6.541 1.00 94.75 97 GLU A N 1
ATOM 776 C CA . GLU A 1 97 ? 17.412 -9.588 -6.949 1.00 94.75 97 GLU A CA 1
ATOM 777 C C . GLU A 1 97 ? 18.787 -9.056 -6.532 1.00 94.75 97 GLU A C 1
ATOM 779 O O . GLU A 1 97 ? 19.582 -9.814 -5.979 1.00 94.75 97 GLU A O 1
ATOM 784 N N . SER A 1 98 ? 19.062 -7.760 -6.744 1.00 92.88 98 SER A N 1
ATOM 785 C CA . SER A 1 98 ? 20.354 -7.182 -6.364 1.00 92.88 98 SER A CA 1
ATOM 786 C C . SER A 1 98 ? 20.597 -7.249 -4.860 1.00 92.88 98 SER A C 1
ATOM 788 O O . SER A 1 98 ? 21.690 -7.634 -4.455 1.00 92.88 98 SER A O 1
ATOM 790 N N . ILE A 1 99 ? 19.575 -6.950 -4.048 1.00 93.62 99 ILE A N 1
ATOM 791 C CA . ILE A 1 99 ? 19.672 -7.018 -2.583 1.00 93.62 99 ILE A CA 1
ATOM 792 C C . ILE A 1 99 ? 19.854 -8.470 -2.137 1.00 93.62 99 ILE A C 1
ATOM 794 O O . ILE A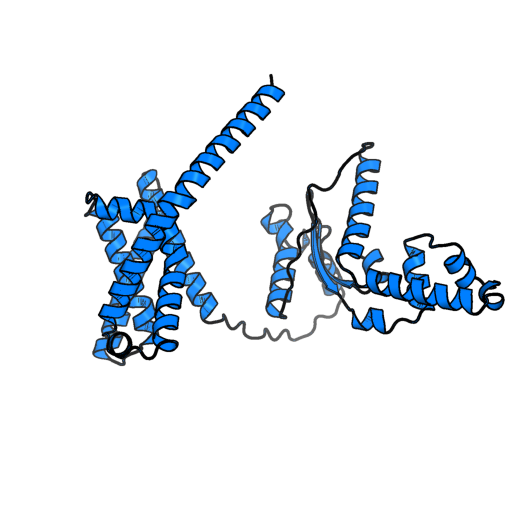 1 99 ? 20.773 -8.761 -1.386 1.00 93.62 99 ILE A O 1
ATOM 798 N N . ALA A 1 100 ? 19.041 -9.394 -2.658 1.00 94.31 100 ALA A N 1
ATOM 799 C CA . ALA A 1 100 ? 19.127 -10.808 -2.299 1.00 94.31 100 ALA A CA 1
ATOM 800 C C . ALA A 1 100 ? 20.500 -11.408 -2.623 1.00 94.31 100 ALA A C 1
ATOM 802 O O . ALA A 1 100 ? 21.041 -12.175 -1.835 1.00 94.31 100 ALA A O 1
ATOM 803 N N . ARG A 1 101 ? 21.081 -11.059 -3.780 1.00 93.94 101 ARG A N 1
ATOM 804 C CA . ARG A 1 101 ? 22.417 -11.528 -4.160 1.00 93.94 101 ARG A CA 1
ATOM 805 C C . ARG A 1 101 ? 23.502 -10.960 -3.247 1.00 93.94 101 ARG A C 1
ATOM 807 O O . ARG A 1 101 ? 24.415 -11.699 -2.907 1.00 93.94 101 ARG A O 1
ATOM 814 N N . GLN A 1 102 ? 23.420 -9.677 -2.894 1.00 93.69 102 GLN A N 1
ATOM 815 C CA . GLN A 1 102 ? 24.394 -9.037 -2.005 1.00 93.69 102 GLN A CA 1
ATOM 816 C C . GLN A 1 102 ? 24.312 -9.612 -0.590 1.00 93.69 102 GLN A C 1
ATOM 818 O O . GLN A 1 102 ? 25.334 -10.044 -0.079 1.00 93.69 102 GLN A O 1
ATOM 823 N N . ALA A 1 103 ? 23.109 -9.723 -0.026 1.00 92.75 103 ALA A N 1
ATOM 824 C CA . ALA A 1 103 ? 22.907 -10.281 1.308 1.00 92.75 103 ALA A CA 1
ATOM 825 C C . ALA A 1 103 ? 23.348 -11.750 1.397 1.00 92.75 103 ALA A C 1
ATOM 827 O O . ALA A 1 103 ? 24.101 -12.117 2.286 1.00 92.75 103 ALA A O 1
ATOM 828 N N . ASN A 1 104 ? 22.979 -12.585 0.417 1.00 95.00 104 ASN A N 1
ATOM 829 C CA . ASN A 1 104 ? 23.443 -13.975 0.383 1.00 95.00 104 ASN A CA 1
ATOM 830 C C . ASN A 1 104 ? 24.975 -14.080 0.273 1.00 95.00 104 ASN A C 1
ATOM 832 O O . ASN A 1 104 ? 25.565 -14.996 0.835 1.00 95.00 104 ASN A O 1
ATOM 836 N N . ALA A 1 105 ? 25.619 -13.173 -0.470 1.00 95.56 105 ALA A N 1
ATOM 837 C CA . ALA A 1 105 ? 27.074 -13.149 -0.587 1.00 95.56 105 ALA A CA 1
ATOM 838 C C . ALA A 1 105 ? 27.755 -12.680 0.709 1.00 95.56 105 ALA A C 1
ATOM 840 O O . ALA A 1 105 ? 28.808 -13.210 1.047 1.00 95.56 105 ALA A O 1
ATOM 841 N N . GLU A 1 106 ? 27.161 -11.715 1.413 1.00 94.75 106 GLU A N 1
ATOM 842 C CA . GLU A 1 106 ? 27.623 -11.216 2.714 1.00 94.75 106 GLU A CA 1
ATOM 843 C C . GLU A 1 106 ? 27.505 -12.285 3.808 1.00 94.75 106 GLU A C 1
ATOM 845 O O . GLU A 1 106 ? 28.448 -12.492 4.565 1.00 94.75 106 GLU A O 1
ATOM 850 N N . ASP A 1 107 ? 26.398 -13.030 3.817 1.00 93.69 107 ASP A N 1
ATOM 851 C CA . ASP A 1 107 ? 26.132 -14.114 4.770 1.00 93.69 107 ASP A CA 1
ATOM 852 C C . ASP A 1 107 ? 26.759 -15.463 4.357 1.00 93.69 107 ASP A C 1
ATOM 854 O O . ASP A 1 107 ? 26.483 -16.493 4.975 1.00 93.69 107 ASP A O 1
ATOM 858 N N . GLU A 1 108 ? 27.547 -15.488 3.275 1.00 95.44 108 GLU A N 1
ATOM 859 C CA . GLU A 1 108 ? 28.149 -16.695 2.681 1.00 95.44 108 GLU A CA 1
ATOM 860 C C . GLU A 1 108 ? 27.147 -17.850 2.464 1.00 95.44 108 GLU A C 1
ATOM 862 O O . GLU A 1 108 ? 27.483 -19.037 2.530 1.00 95.44 108 GLU A O 1
ATOM 867 N N . CYS A 1 109 ? 25.887 -17.517 2.184 1.00 92.94 109 CYS A N 1
ATOM 868 C CA . CYS A 1 109 ? 24.803 -18.478 2.064 1.00 92.94 109 CYS A CA 1
ATOM 869 C C . CYS A 1 109 ? 24.209 -18.513 0.651 1.00 92.94 109 CYS A C 1
ATOM 871 O O . CYS A 1 109 ? 24.479 -17.692 -0.226 1.00 92.94 109 CYS A O 1
ATOM 873 N N . THR A 1 110 ? 23.379 -19.523 0.399 1.00 88.75 110 THR A N 1
ATOM 874 C CA . THR A 1 110 ? 22.617 -19.629 -0.847 1.00 88.75 110 THR A CA 1
ATOM 875 C C . THR A 1 110 ? 21.166 -19.927 -0.523 1.00 88.75 110 THR A C 1
ATOM 877 O O . THR A 1 110 ? 20.859 -20.601 0.458 1.00 88.75 110 THR A O 1
ATOM 880 N N . GLY A 1 111 ? 20.257 -19.434 -1.358 1.00 88.31 111 GLY A N 1
ATOM 881 C CA . GLY A 1 111 ? 18.835 -19.678 -1.185 1.00 88.31 111 GLY A CA 1
ATOM 882 C C . GLY A 1 111 ? 17.997 -18.423 -1.347 1.00 88.31 111 GLY A C 1
ATOM 883 O O . GLY A 1 111 ? 18.394 -17.435 -1.971 1.00 88.31 111 GLY A O 1
ATOM 884 N N . ARG A 1 112 ? 16.774 -18.511 -0.834 1.00 90.69 112 ARG A N 1
ATOM 885 C CA . ARG A 1 112 ? 15.748 -17.492 -1.005 1.00 90.69 112 ARG A CA 1
ATOM 886 C C . ARG A 1 112 ? 15.836 -16.461 0.119 1.00 90.69 112 ARG A C 1
ATOM 888 O O . ARG A 1 112 ? 15.517 -16.785 1.251 1.00 90.69 112 ARG A O 1
ATOM 895 N N . PHE A 1 113 ? 16.169 -15.222 -0.235 1.00 92.94 113 PHE A N 1
ATOM 896 C CA . PHE A 1 113 ? 16.226 -14.102 0.711 1.00 92.94 113 PHE A CA 1
ATOM 897 C C . PHE A 1 113 ? 14.832 -13.536 1.059 1.00 92.94 113 PHE A C 1
ATOM 899 O O . PHE A 1 113 ? 14.504 -13.326 2.218 1.00 92.94 113 PHE A O 1
ATOM 906 N N . TRP A 1 114 ? 13.964 -13.328 0.059 1.00 93.75 114 TRP A N 1
ATOM 907 C CA . TRP A 1 114 ? 12.640 -12.715 0.261 1.00 93.75 114 TRP A CA 1
ATOM 908 C C . TRP A 1 114 ? 11.522 -13.744 0.491 1.00 93.75 114 TRP A C 1
ATOM 910 O O . TRP A 1 114 ? 11.333 -14.644 -0.334 1.00 93.75 114 TRP A O 1
ATOM 920 N N . GLU A 1 115 ? 10.692 -13.545 1.524 1.00 87.81 115 GLU A N 1
ATOM 921 C CA . GLU A 1 115 ? 9.551 -14.415 1.886 1.00 87.81 115 GLU A CA 1
ATOM 922 C C . GLU A 1 115 ? 8.524 -14.582 0.751 1.00 87.81 115 GLU A C 1
ATOM 924 O O . GLU A 1 115 ? 7.950 -15.656 0.545 1.00 87.81 115 GLU A O 1
ATOM 929 N N . GLY A 1 116 ? 8.304 -13.534 -0.047 1.00 89.62 116 GLY A N 1
ATOM 930 C CA . GLY A 1 116 ? 7.180 -13.455 -0.976 1.00 89.62 116 GLY A CA 1
ATOM 931 C C . GLY A 1 116 ? 7.398 -12.514 -2.155 1.00 89.62 116 GLY A C 1
ATOM 932 O O . GLY A 1 116 ? 8.474 -11.953 -2.355 1.00 89.62 116 GLY A O 1
ATOM 933 N N . ARG A 1 117 ? 6.341 -12.356 -2.957 1.00 89.38 117 ARG A N 1
ATOM 934 C CA . ARG A 1 117 ? 6.249 -11.262 -3.933 1.00 89.38 117 ARG A CA 1
ATOM 935 C C . ARG A 1 117 ? 6.003 -9.948 -3.193 1.00 89.38 117 ARG A C 1
ATOM 937 O O . ARG A 1 117 ? 5.402 -9.948 -2.119 1.00 89.38 117 ARG A O 1
ATOM 944 N N . PHE A 1 118 ? 6.415 -8.837 -3.800 1.00 94.00 118 PHE A N 1
ATOM 945 C CA . PHE A 1 118 ? 6.053 -7.519 -3.289 1.00 94.00 118 PHE A CA 1
ATOM 946 C C . PHE A 1 118 ? 4.530 -7.324 -3.337 1.00 94.00 118 PHE A C 1
ATOM 948 O O . PHE A 1 118 ? 3.842 -7.893 -4.189 1.00 94.00 118 PHE A O 1
ATOM 955 N N . LYS A 1 119 ? 4.013 -6.509 -2.418 1.00 92.50 119 LYS A N 1
ATOM 956 C CA . LYS A 1 119 ? 2.621 -6.051 -2.417 1.00 92.50 119 LYS A CA 1
ATOM 957 C C . LYS A 1 119 ? 2.594 -4.613 -2.923 1.00 92.50 119 LYS A C 1
ATOM 959 O O . LYS A 1 119 ? 3.453 -3.823 -2.539 1.00 92.50 119 LYS A O 1
ATOM 964 N N . SER A 1 120 ? 1.624 -4.278 -3.765 1.00 93.12 120 SER A N 1
ATOM 965 C CA . SER A 1 120 ? 1.429 -2.917 -4.264 1.00 93.12 120 SER A CA 1
ATOM 966 C C . SER A 1 120 ? -0.027 -2.492 -4.127 1.00 93.12 120 SER A C 1
ATOM 968 O O . SER A 1 120 ? -0.944 -3.289 -4.316 1.00 93.12 120 SER A O 1
ATOM 970 N N . GLN A 1 121 ? -0.218 -1.219 -3.793 1.00 92.31 121 GLN A N 1
ATOM 971 C CA . GLN A 1 121 ? -1.512 -0.557 -3.709 1.00 92.31 121 GLN A CA 1
ATOM 972 C C . GLN A 1 121 ? -1.422 0.734 -4.521 1.00 92.31 121 GLN A C 1
ATOM 974 O O . GLN A 1 121 ? -0.499 1.520 -4.321 1.00 92.31 121 GLN A O 1
ATOM 979 N N . ALA A 1 122 ? -2.360 0.942 -5.446 1.00 91.81 122 ALA A N 1
ATOM 980 C CA . ALA A 1 122 ? -2.429 2.187 -6.203 1.00 91.81 122 ALA A CA 1
ATOM 981 C C . ALA A 1 122 ? -2.942 3.320 -5.301 1.00 91.81 122 ALA A C 1
ATOM 983 O O . ALA A 1 122 ? -3.936 3.139 -4.590 1.00 91.81 122 ALA A O 1
ATOM 984 N N . LEU A 1 123 ? -2.261 4.466 -5.349 1.00 90.19 123 LEU A N 1
ATOM 985 C CA . LEU A 1 123 ? -2.650 5.711 -4.686 1.00 90.19 123 LEU A CA 1
ATOM 986 C C . LEU A 1 123 ? -3.307 6.600 -5.745 1.00 90.19 123 LEU A C 1
ATOM 988 O O . LEU A 1 123 ? -2.693 6.866 -6.777 1.00 90.19 123 LEU A O 1
ATOM 992 N N . LEU A 1 124 ? -4.573 6.965 -5.536 1.00 85.12 124 LEU A N 1
ATOM 993 C CA . LEU A 1 124 ? -5.420 7.559 -6.583 1.00 85.12 124 LEU A CA 1
ATOM 994 C C . LEU A 1 124 ? -5.574 9.080 -6.470 1.00 85.12 124 LEU A C 1
ATOM 996 O O . LEU A 1 124 ? -6.093 9.704 -7.392 1.00 85.12 124 LEU A O 1
ATOM 1000 N N . ASP A 1 125 ? -5.119 9.671 -5.368 1.00 85.94 125 ASP A N 1
ATOM 1001 C CA . ASP A 1 125 ? -5.195 11.104 -5.109 1.00 85.94 125 ASP A CA 1
ATOM 1002 C C . ASP A 1 125 ? -3.982 11.588 -4.291 1.00 85.94 125 ASP A C 1
ATOM 1004 O O . ASP A 1 125 ? -3.219 10.797 -3.725 1.00 85.94 125 ASP A O 1
ATOM 1008 N N . GLU A 1 126 ? -3.784 12.907 -4.256 1.00 82.00 126 GLU A N 1
ATOM 1009 C CA . GLU A 1 126 ? -2.686 13.549 -3.522 1.00 82.00 126 GLU A CA 1
ATOM 1010 C C . GLU A 1 126 ? -2.757 13.302 -2.012 1.00 82.00 126 GLU A C 1
ATOM 1012 O O . GLU A 1 126 ? -1.723 13.200 -1.354 1.00 82.00 126 GLU A O 1
ATOM 1017 N N . GLN A 1 127 ? -3.959 13.172 -1.449 1.00 81.12 127 GLN A N 1
ATOM 1018 C CA . GLN A 1 127 ? -4.136 12.959 -0.011 1.00 81.12 127 GLN A CA 1
ATOM 1019 C C . GLN A 1 127 ? -3.644 11.563 0.380 1.00 81.12 127 GLN A C 1
ATOM 1021 O O . GLN A 1 127 ? -2.904 11.418 1.351 1.00 81.12 127 GLN A O 1
ATOM 1026 N N . ALA A 1 128 ? -3.980 10.549 -0.414 1.00 79.38 128 ALA A N 1
ATOM 1027 C CA . ALA A 1 128 ? -3.495 9.186 -0.291 1.00 79.38 128 ALA A CA 1
ATOM 1028 C C . ALA A 1 128 ? -1.981 9.110 -0.510 1.00 79.38 128 ALA A C 1
ATOM 1030 O O . ALA A 1 128 ? -1.310 8.365 0.204 1.00 79.38 128 ALA A O 1
ATOM 1031 N N . LEU A 1 129 ? -1.429 9.897 -1.443 1.00 86.25 129 LEU A N 1
ATOM 1032 C CA . LEU A 1 129 ? 0.017 10.009 -1.639 1.00 86.25 129 LEU A CA 1
ATOM 1033 C C . LEU A 1 129 ? 0.715 10.556 -0.390 1.00 86.25 129 LEU A C 1
ATOM 1035 O O . LEU A 1 129 ? 1.606 9.898 0.144 1.00 86.25 129 LEU A O 1
ATOM 1039 N N . LEU A 1 130 ? 0.283 11.715 0.108 1.00 88.56 130 LEU A N 1
ATOM 1040 C CA . LEU A 1 130 ? 0.866 12.348 1.293 1.00 88.56 130 LEU A CA 1
ATOM 1041 C C . LEU A 1 130 ? 0.710 11.471 2.540 1.00 88.56 130 LEU A C 1
ATOM 1043 O O . LEU A 1 130 ? 1.663 11.305 3.300 1.00 88.56 130 LEU A O 1
ATOM 1047 N N . ALA A 1 131 ? -0.459 10.853 2.724 1.00 87.00 131 ALA A N 1
ATOM 1048 C CA . ALA A 1 131 ? -0.704 9.924 3.821 1.00 87.00 131 ALA A CA 1
ATOM 1049 C C . ALA A 1 131 ? 0.195 8.681 3.732 1.00 87.00 131 ALA A C 1
ATOM 1051 O O . ALA A 1 131 ? 0.731 8.242 4.748 1.00 87.00 131 ALA A O 1
ATOM 1052 N N . ALA A 1 132 ? 0.399 8.126 2.533 1.00 90.31 132 ALA A N 1
ATOM 1053 C CA . ALA A 1 132 ? 1.296 6.993 2.330 1.00 90.31 132 ALA A CA 1
ATOM 1054 C C . ALA A 1 132 ? 2.760 7.372 2.580 1.00 90.31 132 ALA A C 1
ATOM 1056 O O . ALA A 1 132 ? 3.469 6.613 3.234 1.00 90.31 132 ALA A O 1
ATOM 1057 N N . MET A 1 133 ? 3.208 8.541 2.111 1.00 92.75 133 MET A N 1
ATOM 1058 C CA . MET A 1 133 ? 4.556 9.046 2.388 1.00 92.75 133 MET A CA 1
ATOM 1059 C C . MET A 1 133 ? 4.778 9.193 3.896 1.00 92.75 133 MET A C 1
ATOM 1061 O O . MET A 1 133 ? 5.693 8.571 4.428 1.00 92.75 133 MET A O 1
ATOM 1065 N N . ALA A 1 134 ? 3.872 9.882 4.600 1.00 91.00 134 ALA A N 1
ATOM 1066 C CA . ALA A 1 134 ? 3.938 10.033 6.053 1.00 91.00 134 ALA A CA 1
ATOM 1067 C C . ALA A 1 134 ? 3.919 8.680 6.782 1.00 91.00 134 ALA A C 1
ATOM 1069 O O . ALA A 1 134 ? 4.679 8.468 7.721 1.00 91.00 134 ALA A O 1
ATOM 1070 N N . TYR A 1 135 ? 3.089 7.733 6.337 1.00 91.81 135 TYR A N 1
ATOM 1071 C CA . TYR A 1 135 ? 3.069 6.380 6.892 1.00 91.81 135 TYR A CA 1
ATOM 1072 C C . TYR A 1 135 ? 4.413 5.658 6.732 1.00 91.81 135 TYR A C 1
ATOM 1074 O O . TYR A 1 135 ? 4.864 4.991 7.664 1.00 91.81 135 TYR A O 1
ATOM 1082 N N . VAL A 1 136 ? 5.034 5.760 5.553 1.00 92.81 136 VAL A N 1
ATOM 1083 C CA . VAL A 1 136 ? 6.334 5.143 5.266 1.00 92.81 136 VAL A CA 1
ATOM 1084 C C . VAL A 1 136 ? 7.427 5.776 6.117 1.00 92.81 136 VAL A C 1
ATOM 1086 O O . VAL A 1 136 ? 8.181 5.049 6.759 1.00 92.81 136 VAL A O 1
ATOM 1089 N N . ASP A 1 137 ? 7.460 7.102 6.190 1.00 91.94 137 ASP A N 1
ATOM 1090 C CA . ASP A 1 137 ? 8.442 7.851 6.973 1.00 91.94 137 ASP A CA 1
ATOM 1091 C C . ASP A 1 137 ? 8.323 7.582 8.483 1.00 91.94 137 ASP A C 1
ATOM 1093 O O . ASP A 1 137 ? 9.327 7.503 9.182 1.00 91.94 137 ASP A O 1
ATOM 1097 N N . LEU A 1 138 ? 7.102 7.389 8.995 1.00 90.31 138 LEU A N 1
ATOM 1098 C CA . LEU A 1 138 ? 6.853 7.101 10.413 1.00 90.31 138 LEU A CA 1
ATOM 1099 C C . LEU A 1 138 ? 6.967 5.611 10.773 1.00 90.31 138 LEU A C 1
ATOM 1101 O O . LEU A 1 138 ? 6.780 5.231 11.933 1.00 90.31 138 LEU A O 1
ATOM 1105 N N . ASN A 1 139 ? 7.256 4.741 9.804 1.00 90.62 139 ASN A N 1
ATOM 1106 C CA . ASN A 1 139 ? 7.306 3.300 10.030 1.00 90.62 139 ASN A CA 1
ATOM 1107 C C . ASN A 1 139 ? 8.407 2.869 11.021 1.00 90.62 139 ASN A C 1
ATOM 1109 O O . ASN A 1 139 ? 8.077 2.089 11.920 1.00 90.62 139 ASN A O 1
ATOM 1113 N N . PRO A 1 140 ? 9.648 3.401 10.952 1.00 89.88 140 PRO A N 1
ATOM 1114 C CA . PRO A 1 140 ? 10.694 3.086 11.928 1.00 89.88 140 PRO A CA 1
ATOM 1115 C C . PRO A 1 140 ? 10.302 3.439 13.363 1.00 89.88 140 PRO A C 1
ATOM 1117 O O . PRO A 1 140 ? 10.542 2.655 14.278 1.00 89.88 140 PRO A O 1
ATOM 1120 N N . ILE A 1 141 ? 9.617 4.571 13.551 1.00 91.06 141 ILE A N 1
ATOM 1121 C CA . ILE A 1 141 ? 9.148 5.035 14.865 1.00 91.06 141 ILE A CA 1
ATOM 1122 C C . ILE A 1 141 ? 8.048 4.121 15.393 1.00 91.06 141 ILE A C 1
ATOM 1124 O O . ILE A 1 141 ? 8.086 3.664 16.532 1.00 91.06 141 ILE A O 1
ATOM 1128 N N . ARG A 1 142 ? 7.088 3.769 14.533 1.00 86.06 142 ARG A N 1
ATOM 1129 C CA . ARG A 1 142 ? 6.019 2.825 14.877 1.00 86.06 142 ARG A CA 1
ATOM 1130 C C . ARG A 1 142 ? 6.558 1.443 15.260 1.00 86.06 142 ARG A C 1
ATOM 1132 O O . ARG A 1 142 ? 5.952 0.770 16.088 1.00 86.06 142 ARG A O 1
ATOM 1139 N N . ALA A 1 143 ? 7.656 1.011 14.645 1.00 84.50 143 ALA A N 1
ATOM 1140 C CA . ALA A 1 143 ? 8.320 -0.251 14.955 1.00 84.50 143 ALA A CA 1
ATOM 1141 C C . ALA A 1 143 ? 9.260 -0.170 16.175 1.00 84.50 143 ALA A C 1
ATOM 1143 O O . ALA A 1 143 ? 9.818 -1.194 16.560 1.00 84.50 143 ALA A O 1
ATOM 1144 N N . GLY A 1 144 ? 9.443 1.015 16.771 1.00 86.00 144 GLY A N 1
ATOM 1145 C CA . GLY A 1 144 ? 10.349 1.235 17.901 1.00 86.00 144 GLY A CA 1
ATOM 1146 C C . GLY A 1 144 ? 11.837 1.185 17.541 1.00 86.00 144 GLY A C 1
ATOM 1147 O O . GLY A 1 144 ? 12.655 0.961 18.425 1.00 86.00 144 GLY A O 1
ATOM 1148 N N . ILE A 1 145 ? 12.190 1.354 16.260 1.00 85.38 145 ILE A N 1
ATOM 1149 C CA . ILE A 1 145 ? 13.584 1.373 15.778 1.00 85.38 145 ILE A CA 1
ATOM 1150 C C . ILE A 1 145 ? 14.217 2.759 15.970 1.00 85.38 145 ILE A C 1
ATOM 1152 O O . ILE A 1 145 ? 15.412 2.850 16.226 1.00 85.38 145 ILE A O 1
ATOM 1156 N N . ALA A 1 146 ? 13.418 3.825 15.874 1.00 88.44 146 ALA A N 1
ATOM 1157 C CA . ALA A 1 146 ? 13.848 5.207 16.080 1.00 88.44 146 ALA A CA 1
ATOM 1158 C C . ALA A 1 146 ? 12.855 5.949 16.985 1.00 88.44 146 ALA A C 1
ATOM 1160 O O . ALA A 1 146 ? 11.655 5.681 16.940 1.00 88.44 146 ALA A O 1
ATOM 1161 N N . GLU A 1 147 ? 13.333 6.897 17.791 1.00 87.44 147 GLU A N 1
ATOM 1162 C CA . GLU A 1 147 ? 12.459 7.742 18.619 1.00 87.44 147 GLU A CA 1
ATOM 1163 C C . GLU A 1 147 ? 11.892 8.929 17.827 1.00 87.44 147 GLU A C 1
ATOM 1165 O O . GLU A 1 147 ? 10.761 9.357 18.065 1.00 87.44 147 GLU A O 1
ATOM 1170 N N . THR A 1 148 ? 12.655 9.430 16.852 1.00 88.38 148 THR A N 1
ATOM 1171 C CA . THR A 1 148 ? 12.301 10.589 16.025 1.00 88.38 148 THR A CA 1
ATOM 1172 C C . THR A 1 148 ? 12.552 10.320 14.532 1.00 88.38 148 THR A C 1
ATOM 1174 O O . THR A 1 148 ? 13.323 9.418 14.190 1.00 88.38 148 THR A O 1
ATOM 1177 N N . PRO A 1 149 ? 11.911 11.069 13.610 1.00 86.56 149 PRO A N 1
ATOM 1178 C CA . PRO A 1 149 ? 12.209 10.975 12.179 1.00 86.56 149 PRO A CA 1
ATOM 1179 C C . PRO A 1 149 ? 13.664 11.320 11.828 1.00 86.56 149 PRO A C 1
ATOM 1181 O O . PRO A 1 149 ? 14.216 10.764 10.880 1.00 86.56 149 PRO A O 1
ATOM 1184 N N . GLU A 1 150 ? 14.296 12.216 12.582 1.00 86.88 150 GLU A N 1
ATOM 1185 C CA . GLU A 1 150 ? 15.698 12.610 12.429 1.00 86.88 150 GLU A CA 1
ATOM 1186 C C . GLU A 1 150 ? 16.659 11.441 12.681 1.00 86.88 150 GLU A C 1
ATOM 1188 O O . GLU A 1 150 ? 17.650 11.294 11.964 1.00 86.88 150 GLU A O 1
ATOM 1193 N N . ASP A 1 151 ? 16.325 10.598 13.658 1.00 86.12 151 ASP A N 1
ATOM 1194 C CA . ASP A 1 151 ? 17.115 9.432 14.066 1.00 86.12 151 ASP A CA 1
ATOM 1195 C C . ASP A 1 151 ? 16.785 8.175 13.238 1.00 86.12 151 ASP A C 1
ATOM 1197 O O . ASP A 1 151 ? 17.267 7.080 13.527 1.00 86.12 151 ASP A O 1
ATOM 1201 N N . SER A 1 152 ? 15.924 8.297 12.221 1.00 86.94 152 SER A N 1
ATOM 1202 C CA . SER A 1 152 ? 15.493 7.167 11.396 1.00 86.94 152 SER A CA 1
ATOM 1203 C C . SER A 1 152 ? 16.413 6.953 10.189 1.00 86.94 152 SER A C 1
ATOM 1205 O O . SER A 1 152 ? 16.163 7.445 9.085 1.00 86.94 152 SER A O 1
ATOM 1207 N N . ASP A 1 153 ? 17.489 6.198 10.405 1.00 87.81 153 ASP A N 1
ATOM 1208 C CA . ASP A 1 153 ? 18.471 5.883 9.364 1.00 87.81 153 ASP A CA 1
ATOM 1209 C C . ASP A 1 153 ? 17.856 5.185 8.141 1.00 87.81 153 ASP A C 1
ATOM 1211 O O . ASP A 1 153 ? 16.916 4.392 8.240 1.00 87.81 153 ASP A O 1
ATOM 1215 N N . TYR A 1 154 ? 18.427 5.461 6.963 1.00 90.44 154 TYR A N 1
ATOM 1216 C CA . TYR A 1 154 ? 18.038 4.851 5.683 1.00 90.44 154 TYR A CA 1
ATOM 1217 C C . TYR A 1 154 ? 16.572 5.104 5.283 1.00 90.44 154 TYR A C 1
ATOM 1219 O O . TYR A 1 154 ? 15.918 4.258 4.658 1.00 90.44 154 TYR A O 1
ATOM 1227 N N . THR A 1 155 ? 16.060 6.296 5.595 1.00 92.31 155 THR A N 1
ATOM 1228 C CA . THR A 1 155 ? 14.716 6.748 5.215 1.00 92.31 155 THR A CA 1
ATOM 1229 C C . THR A 1 155 ? 14.750 7.996 4.342 1.00 92.31 155 THR A C 1
ATOM 1231 O O . THR A 1 155 ? 15.671 8.809 4.404 1.00 92.31 155 THR A O 1
ATOM 1234 N N . SER A 1 156 ? 13.696 8.200 3.550 1.00 91.56 156 SER A N 1
ATOM 1235 C CA . SER A 1 156 ? 13.537 9.442 2.790 1.00 91.56 156 SER A CA 1
ATOM 1236 C C . SER A 1 156 ? 13.289 10.672 3.665 1.00 91.56 156 SER A C 1
ATOM 1238 O O . SER A 1 156 ? 13.598 11.784 3.239 1.00 91.56 156 SER A O 1
ATOM 1240 N N . ILE A 1 157 ? 12.716 10.513 4.864 1.00 90.69 157 ILE A N 1
ATOM 1241 C CA . ILE A 1 157 ? 12.461 11.648 5.759 1.00 90.69 157 ILE A CA 1
ATOM 1242 C C . ILE A 1 157 ? 13.753 12.200 6.347 1.00 90.69 157 ILE A C 1
ATOM 1244 O O . ILE A 1 157 ? 13.925 13.417 6.344 1.00 90.69 157 ILE A O 1
ATOM 1248 N N . GLN A 1 158 ? 14.683 11.333 6.753 1.00 90.81 158 GLN A N 1
ATOM 1249 C CA . GLN A 1 158 ? 15.999 11.748 7.230 1.00 90.81 158 GLN A CA 1
ATOM 1250 C C . GLN A 1 158 ? 16.737 12.563 6.160 1.00 90.81 158 GLN A C 1
ATOM 1252 O O . GLN A 1 158 ? 17.263 13.638 6.445 1.00 90.81 158 GLN A O 1
ATOM 1257 N N . GLU A 1 159 ? 16.708 12.103 4.908 1.00 89.06 159 GLU A N 1
ATOM 1258 C CA . GLU A 1 159 ? 17.330 12.815 3.788 1.00 89.06 159 GLU A CA 1
ATOM 1259 C C . GLU A 1 159 ? 16.681 14.173 3.522 1.00 89.06 159 GLU A C 1
ATOM 1261 O O . GLU A 1 159 ? 17.377 15.182 3.438 1.00 89.06 159 GLU A O 1
ATOM 1266 N N . ARG A 1 160 ? 15.344 14.234 3.466 1.00 89.56 160 ARG A N 1
ATOM 1267 C CA . ARG A 1 160 ? 14.636 15.509 3.280 1.00 89.56 160 ARG A CA 1
ATOM 1268 C C . ARG A 1 160 ? 14.907 16.488 4.420 1.00 89.56 160 ARG A C 1
ATOM 1270 O O . ARG A 1 160 ? 14.975 17.688 4.176 1.00 89.56 160 ARG A O 1
ATOM 1277 N N . LEU A 1 161 ? 15.061 16.002 5.652 1.00 87.00 161 LEU A N 1
ATOM 1278 C CA . LEU A 1 161 ? 15.424 16.830 6.802 1.00 87.00 161 LEU A CA 1
ATOM 1279 C C . LEU A 1 161 ? 16.869 17.330 6.708 1.00 87.00 161 LEU A C 1
ATOM 1281 O O . LEU A 1 161 ? 17.126 18.488 7.039 1.00 87.00 161 LEU A O 1
ATOM 1285 N N . ALA A 1 162 ? 17.801 16.503 6.231 1.00 84.62 162 ALA A N 1
ATOM 1286 C CA . ALA A 1 162 ? 19.173 16.927 5.961 1.00 84.62 162 ALA A CA 1
ATOM 1287 C C . ALA A 1 162 ? 19.215 18.025 4.882 1.00 84.62 162 ALA A C 1
ATOM 1289 O O . ALA A 1 162 ? 19.831 19.070 5.098 1.00 84.62 162 ALA A O 1
ATOM 1290 N N . ASP A 1 163 ? 18.475 17.847 3.785 1.00 82.00 163 ASP A N 1
ATOM 1291 C CA . ASP A 1 163 ? 18.363 18.837 2.710 1.00 82.00 163 ASP A CA 1
ATOM 1292 C C . ASP A 1 163 ? 17.702 20.135 3.208 1.00 82.00 163 ASP A C 1
ATOM 1294 O O . ASP A 1 163 ? 18.212 21.232 2.970 1.00 82.00 163 ASP A O 1
ATOM 1298 N N . ALA A 1 164 ? 16.615 20.034 3.981 1.00 77.81 164 ALA A N 1
ATOM 1299 C CA . ALA A 1 164 ? 15.897 21.183 4.535 1.00 77.81 164 ALA A CA 1
ATOM 1300 C C . ALA A 1 164 ? 16.734 22.005 5.528 1.00 77.81 164 ALA A C 1
ATOM 1302 O O . ALA A 1 164 ? 16.547 23.215 5.619 1.00 77.81 164 ALA A O 1
ATOM 1303 N N . ARG A 1 165 ? 17.686 21.387 6.240 1.00 70.00 165 ARG A N 1
ATOM 1304 C CA . ARG A 1 165 ? 18.642 22.110 7.103 1.00 70.00 165 ARG A CA 1
ATOM 1305 C C . ARG A 1 165 ? 19.622 22.972 6.304 1.00 70.00 165 ARG A C 1
ATOM 1307 O O . ARG A 1 165 ? 20.174 23.921 6.855 1.00 70.00 165 ARG A O 1
ATOM 1314 N N . THR A 1 166 ? 19.837 22.653 5.028 1.00 67.25 166 THR A N 1
ATOM 1315 C CA . THR A 1 166 ? 20.709 23.417 4.120 1.00 67.25 166 THR A CA 1
ATOM 1316 C C . THR A 1 166 ? 19.946 24.399 3.228 1.00 67.25 166 THR A C 1
ATOM 1318 O O . THR A 1 166 ? 20.538 25.346 2.710 1.00 67.25 166 THR A O 1
ATOM 1321 N N . ALA A 1 167 ? 18.634 24.213 3.074 1.00 60.19 167 ALA A N 1
ATOM 1322 C CA . ALA A 1 167 ? 17.774 25.073 2.277 1.00 60.19 167 ALA A CA 1
ATOM 1323 C C . ALA A 1 167 ? 17.217 26.245 3.102 1.00 60.19 167 ALA A C 1
ATOM 1325 O O . ALA A 1 167 ? 16.736 26.081 4.222 1.00 60.19 167 ALA A O 1
ATOM 1326 N N . THR A 1 168 ? 17.215 27.449 2.528 1.00 55.28 168 THR A N 1
ATOM 1327 C CA . THR A 1 168 ? 16.503 28.596 3.102 1.00 55.28 168 THR A CA 1
ATOM 1328 C C . THR A 1 168 ? 15.006 28.283 3.114 1.00 55.28 168 THR A C 1
ATOM 1330 O O . THR A 1 168 ? 14.406 28.103 2.054 1.00 55.28 168 THR A O 1
ATOM 1333 N N . ALA A 1 169 ? 14.409 28.175 4.304 1.00 54.34 169 ALA A N 1
ATOM 1334 C CA . ALA A 1 169 ? 13.018 27.761 4.458 1.00 54.34 169 ALA A CA 1
ATOM 1335 C C . ALA A 1 169 ? 12.061 28.659 3.643 1.00 54.34 169 ALA A C 1
ATOM 1337 O O . ALA A 1 169 ? 12.160 29.887 3.732 1.00 54.34 169 ALA A O 1
ATOM 1338 N N . PRO A 1 170 ? 11.108 28.093 2.881 1.00 50.81 170 PRO A N 1
ATOM 1339 C CA . PRO A 1 170 ? 10.042 28.882 2.285 1.00 50.81 170 PRO A CA 1
ATOM 1340 C C . PRO A 1 170 ? 9.170 29.481 3.398 1.00 50.81 170 PRO A C 1
ATOM 1342 O O . PRO A 1 170 ? 8.660 28.777 4.267 1.00 50.81 170 PRO A O 1
ATOM 1345 N N . THR A 1 171 ? 8.998 30.802 3.366 1.00 49.38 171 THR A N 1
ATOM 1346 C CA . THR A 1 171 ? 8.420 31.635 4.437 1.00 49.38 171 THR A CA 1
ATOM 1347 C C . THR A 1 171 ? 6.907 31.478 4.642 1.00 49.38 171 THR A C 1
ATOM 1349 O O . THR A 1 171 ? 6.298 32.261 5.365 1.00 49.38 171 THR A O 1
ATOM 1352 N N . SER A 1 172 ? 6.258 30.486 4.037 1.00 45.06 172 SER A N 1
ATOM 1353 C CA . SER A 1 172 ? 4.828 30.260 4.246 1.00 45.06 172 SER A CA 1
ATOM 1354 C C . SER A 1 172 ? 4.422 28.850 3.833 1.00 45.06 172 SER A C 1
ATOM 1356 O O . SER A 1 172 ? 4.227 28.570 2.652 1.00 45.06 172 SER A O 1
ATOM 1358 N N . PHE A 1 173 ? 4.239 27.973 4.818 1.00 43.69 173 PHE A N 1
ATOM 1359 C CA . PHE A 1 173 ? 3.417 26.781 4.654 1.00 43.69 173 PHE A CA 1
ATOM 1360 C C . PHE A 1 173 ? 1.974 27.171 4.973 1.00 43.69 173 PHE A C 1
ATOM 1362 O O . PHE A 1 173 ? 1.592 27.307 6.135 1.00 43.69 173 PHE A O 1
ATOM 1369 N N . THR A 1 174 ? 1.167 27.410 3.944 1.00 41.97 174 THR A N 1
ATOM 1370 C CA . THR A 1 174 ? -0.284 27.474 4.117 1.00 41.97 174 THR A CA 1
ATOM 1371 C C . THR A 1 174 ? -0.762 26.032 4.140 1.00 41.97 174 THR A C 1
ATOM 1373 O O . THR A 1 174 ? -0.880 25.403 3.092 1.00 41.97 174 THR A O 1
ATOM 1376 N N . ALA A 1 175 ? -0.965 25.475 5.335 1.00 42.97 175 ALA A N 1
ATOM 1377 C CA . ALA A 1 175 ? -1.629 24.187 5.462 1.00 42.97 175 ALA A CA 1
ATOM 1378 C C . ALA A 1 175 ? -2.984 24.303 4.754 1.00 42.97 175 ALA A C 1
ATOM 1380 O O . ALA A 1 175 ? -3.833 25.096 5.170 1.00 42.97 175 ALA A O 1
ATOM 1381 N N . ALA A 1 176 ? -3.169 23.563 3.660 1.00 45.38 176 ALA A N 1
ATOM 1382 C CA . ALA A 1 176 ? -4.497 23.390 3.101 1.00 45.38 176 ALA A CA 1
ATOM 1383 C C . ALA A 1 176 ? -5.385 22.840 4.231 1.00 45.38 176 ALA A C 1
ATOM 1385 O O . ALA A 1 176 ? -4.942 21.925 4.937 1.00 45.38 176 ALA A O 1
ATOM 1386 N N . PRO A 1 177 ? -6.579 23.409 4.475 1.00 47.28 177 PRO A N 1
ATOM 1387 C CA . PRO A 1 177 ? -7.469 22.891 5.499 1.00 47.28 177 PRO A CA 1
ATOM 1388 C C . PRO A 1 177 ? -7.707 21.405 5.223 1.00 47.28 177 PRO A C 1
ATOM 1390 O O . PRO A 1 177 ? -8.163 21.017 4.148 1.00 47.28 177 PRO A O 1
ATOM 1393 N N . PHE A 1 178 ? -7.314 20.567 6.180 1.00 51.03 178 PHE A N 1
ATOM 1394 C CA . PHE A 1 178 ? -7.592 19.142 6.143 1.00 51.03 178 PHE A CA 1
ATOM 1395 C C . PHE A 1 178 ? -9.083 18.960 6.422 1.00 51.03 178 PHE A C 1
ATOM 1397 O O . PHE A 1 178 ? -9.507 18.850 7.574 1.00 51.03 178 PHE A O 1
ATOM 1404 N N . ASP A 1 179 ? -9.888 18.982 5.366 1.00 53.19 179 ASP A N 1
ATOM 1405 C CA . ASP A 1 179 ? -11.301 18.655 5.464 1.00 53.19 179 ASP A CA 1
ATOM 1406 C C . ASP A 1 179 ? -11.426 17.146 5.671 1.00 53.19 179 ASP A C 1
ATOM 1408 O O . ASP A 1 179 ? -11.236 16.351 4.751 1.00 53.19 179 ASP A O 1
ATOM 1412 N N . ILE A 1 180 ? -11.734 16.735 6.904 1.00 54.03 180 ILE A N 1
ATOM 1413 C CA . ILE A 1 180 ? -12.076 15.344 7.206 1.00 54.03 180 ILE A CA 1
ATOM 1414 C C . ILE A 1 180 ? -13.333 15.019 6.391 1.00 54.03 180 ILE A C 1
ATOM 1416 O O . ILE A 1 180 ? -14.390 15.599 6.673 1.00 54.03 180 ILE A O 1
ATOM 1420 N N . PRO A 1 181 ? -13.278 14.102 5.404 1.00 60.19 181 PRO A N 1
ATOM 1421 C CA . PRO A 1 181 ? -14.466 13.763 4.644 1.00 60.19 181 PRO A CA 1
ATOM 1422 C C . PRO A 1 181 ? -15.547 13.273 5.623 1.00 60.19 181 PRO A C 1
ATOM 1424 O O . PRO A 1 181 ? -15.231 12.508 6.540 1.00 60.19 181 PRO A O 1
ATOM 1427 N N . PRO A 1 182 ? -16.828 13.654 5.457 1.00 60.91 182 PRO A N 1
ATOM 1428 C CA . PRO A 1 182 ? -17.895 13.316 6.411 1.00 60.91 182 PRO A CA 1
ATOM 1429 C C . PRO A 1 182 ? -17.992 11.812 6.730 1.00 60.91 182 PRO A C 1
ATOM 1431 O O . PRO A 1 182 ? -18.409 11.405 7.814 1.00 60.91 182 PRO A O 1
ATOM 1434 N N . GLN A 1 183 ? -17.557 10.975 5.787 1.00 63.28 183 GLN A N 1
ATOM 1435 C CA . GLN A 1 183 ? -17.487 9.520 5.902 1.00 63.28 183 GLN A CA 1
ATOM 1436 C C . GLN A 1 183 ? -16.399 9.052 6.886 1.00 63.28 183 GLN A C 1
ATOM 1438 O O . GLN A 1 183 ? -16.624 8.103 7.634 1.00 63.28 183 GLN A O 1
ATOM 1443 N N . ALA A 1 184 ? -15.249 9.733 6.947 1.00 63.72 184 ALA A N 1
ATOM 1444 C CA . ALA A 1 184 ? -14.183 9.427 7.900 1.00 63.72 184 ALA A CA 1
ATOM 1445 C C . ALA A 1 184 ? -14.608 9.749 9.339 1.00 63.72 184 ALA A C 1
ATOM 1447 O O . ALA A 1 184 ? -14.330 8.968 10.246 1.00 63.72 184 ALA A O 1
ATOM 1448 N N . LEU A 1 185 ? -15.367 10.833 9.546 1.00 65.88 185 LEU A N 1
ATOM 1449 C CA . LEU A 1 185 ? -15.950 11.137 10.856 1.00 65.88 185 LEU A CA 1
ATOM 1450 C C . LEU A 1 185 ? -16.917 10.031 11.308 1.00 65.88 185 LEU A C 1
ATOM 1452 O O . LEU A 1 185 ? -16.882 9.607 12.463 1.00 65.88 185 LEU A O 1
ATOM 1456 N N . SER A 1 186 ? -17.730 9.508 10.386 1.00 70.69 186 SER A N 1
ATOM 1457 C CA . SER A 1 186 ? -18.595 8.358 10.661 1.00 70.69 186 SER A CA 1
ATOM 1458 C C . SER A 1 186 ? -17.782 7.113 11.026 1.00 70.69 186 SER A C 1
ATOM 1460 O O . SER A 1 186 ? -18.088 6.453 12.018 1.00 70.69 186 SER A O 1
ATOM 1462 N N . LEU A 1 187 ? -16.710 6.811 10.289 1.00 73.31 187 LEU A N 1
ATOM 1463 C CA . LEU A 1 187 ? -15.833 5.677 10.586 1.00 73.31 187 LEU A CA 1
ATOM 1464 C C . LEU A 1 187 ? -15.201 5.790 11.982 1.00 73.31 187 LEU A C 1
ATOM 1466 O O . LEU A 1 187 ? -15.208 4.815 12.730 1.00 73.31 187 LEU A O 1
ATOM 1470 N N . ILE A 1 188 ? -14.716 6.977 12.359 1.00 76.75 188 ILE A N 1
ATOM 1471 C CA . ILE A 1 188 ? -14.141 7.245 13.688 1.00 76.75 188 ILE A CA 1
ATOM 1472 C C . ILE A 1 188 ? -15.171 6.977 14.789 1.00 76.75 188 ILE A C 1
ATOM 1474 O O . ILE A 1 188 ? -14.844 6.341 15.792 1.00 76.75 188 ILE A O 1
ATOM 1478 N N . VAL A 1 189 ? -16.419 7.415 14.600 1.00 77.88 189 VAL A N 1
ATOM 1479 C CA . VAL A 1 189 ? -17.516 7.166 15.548 1.00 77.88 189 VAL A CA 1
ATOM 1480 C C . VAL A 1 189 ? -17.788 5.667 15.697 1.00 77.88 189 VAL A C 1
ATOM 1482 O O . VAL A 1 189 ? -17.843 5.166 16.821 1.00 77.88 189 VAL A O 1
ATOM 1485 N N . HIS A 1 190 ? -17.905 4.933 14.587 1.00 78.81 190 HIS A N 1
ATOM 1486 C CA . HIS A 1 190 ? -18.153 3.490 14.621 1.00 78.81 190 HIS A CA 1
ATOM 1487 C C . HIS A 1 190 ? -16.992 2.723 15.263 1.00 78.81 190 HIS A C 1
ATOM 1489 O O . HIS A 1 190 ? -17.224 1.882 16.129 1.00 78.81 190 HIS A O 1
ATOM 1495 N N . LEU A 1 191 ? -15.745 3.048 14.909 1.00 79.75 191 LEU A N 1
ATOM 1496 C CA . LEU A 1 191 ? -14.557 2.445 15.519 1.00 79.75 191 LEU A CA 1
ATOM 1497 C C . LEU A 1 191 ? -14.503 2.718 17.021 1.00 79.75 191 LEU A C 1
ATOM 1499 O O . LEU A 1 191 ? -14.232 1.809 17.800 1.00 79.75 191 LEU A O 1
ATOM 1503 N N . SER A 1 192 ? -14.823 3.942 17.439 1.00 85.50 192 SER A N 1
ATOM 1504 C CA . SER A 1 192 ? -14.860 4.324 18.852 1.00 85.50 192 SER A CA 1
ATOM 1505 C C . SER A 1 192 ? -15.900 3.509 19.631 1.00 85.50 192 SER A C 1
ATOM 1507 O O . SER A 1 192 ? -15.595 3.005 20.711 1.00 85.50 192 SER A O 1
ATOM 1509 N N . LEU A 1 193 ? -17.101 3.304 19.071 1.00 85.31 193 LEU A N 1
ATOM 1510 C CA . LEU A 1 193 ? -18.123 2.419 19.649 1.00 85.31 193 LEU A CA 1
ATOM 1511 C C . LEU A 1 193 ? -17.648 0.957 19.720 1.00 85.31 193 LEU A C 1
ATOM 1513 O O . LEU A 1 193 ? -17.879 0.290 20.730 1.00 85.31 193 LEU A O 1
ATOM 1517 N N . MET A 1 194 ? -16.954 0.463 18.688 1.00 83.94 194 MET A N 1
ATOM 1518 C CA . MET A 1 194 ? -16.407 -0.899 18.661 1.00 83.94 194 MET A CA 1
ATOM 1519 C C . MET A 1 194 ? -15.321 -1.113 19.723 1.00 83.94 194 MET A C 1
ATOM 1521 O O . MET A 1 194 ? -15.396 -2.080 20.483 1.00 83.94 194 MET A O 1
ATOM 1525 N N . PHE A 1 195 ? -14.337 -0.212 19.816 1.00 87.00 195 PHE A N 1
ATOM 1526 C CA . PHE A 1 195 ? -13.274 -0.286 20.823 1.00 87.00 195 PHE A CA 1
ATOM 1527 C C . PHE A 1 195 ? -13.825 -0.158 22.241 1.00 87.00 195 PHE A C 1
ATOM 1529 O O . PHE A 1 195 ? -13.402 -0.893 23.134 1.00 87.00 195 PHE A O 1
ATOM 1536 N N . TRP A 1 196 ? -14.810 0.717 22.448 1.00 91.50 196 TRP A N 1
ATOM 1537 C CA . TRP A 1 196 ? -15.497 0.821 23.729 1.00 91.50 196 TRP A CA 1
ATOM 1538 C C . TRP A 1 196 ? -16.207 -0.486 24.107 1.00 91.50 196 TRP A C 1
ATOM 1540 O O . TRP A 1 196 ? -16.035 -0.973 25.223 1.00 91.50 196 TRP A O 1
ATOM 1550 N N . GLY A 1 197 ? -16.938 -1.108 23.176 1.00 85.62 197 GLY A N 1
ATOM 1551 C CA . GLY A 1 197 ? -17.577 -2.407 23.408 1.00 85.62 197 GLY A CA 1
ATOM 1552 C C . GLY A 1 197 ? -16.572 -3.518 23.742 1.00 85.62 197 GLY A C 1
ATOM 1553 O O . GLY A 1 197 ? -16.819 -4.324 24.641 1.00 85.62 197 GLY A O 1
ATOM 1554 N N . ALA A 1 198 ? -15.412 -3.530 23.079 1.00 84.31 198 ALA A N 1
ATOM 1555 C CA . ALA A 1 198 ? -14.321 -4.454 23.388 1.00 84.31 198 ALA A CA 1
ATOM 1556 C C . ALA A 1 198 ? -13.744 -4.223 24.795 1.00 84.31 198 ALA A C 1
ATOM 1558 O O . ALA A 1 198 ? -13.494 -5.187 25.516 1.00 84.31 198 ALA A O 1
ATOM 1559 N N . LEU A 1 199 ? -13.601 -2.961 25.216 1.00 85.12 199 LEU A N 1
ATOM 1560 C CA . LEU A 1 199 ? -13.156 -2.612 26.566 1.00 85.12 199 LEU A CA 1
ATOM 1561 C C . LEU A 1 199 ? -14.161 -3.072 27.632 1.00 85.12 199 LEU A C 1
ATOM 1563 O O . LEU A 1 199 ? -13.749 -3.646 28.637 1.00 85.12 199 LEU A O 1
ATOM 1567 N N . VAL A 1 200 ? -15.467 -2.895 27.393 1.00 85.19 200 VAL A N 1
ATOM 1568 C CA . VAL A 1 200 ? -16.527 -3.403 28.287 1.00 85.19 200 VAL A CA 1
ATOM 1569 C C . VAL A 1 200 ? -16.480 -4.925 28.390 1.00 85.19 200 VAL A C 1
ATOM 1571 O O . VAL A 1 200 ? -16.591 -5.476 29.484 1.00 85.19 200 VAL A O 1
ATOM 1574 N N . ARG A 1 201 ? -16.278 -5.618 27.267 1.00 81.94 201 ARG A N 1
ATOM 1575 C CA . ARG A 1 201 ? -16.123 -7.075 27.257 1.00 81.94 201 ARG A CA 1
ATOM 1576 C C . ARG A 1 201 ? -14.895 -7.519 28.052 1.00 81.94 201 ARG A C 1
ATOM 1578 O O . ARG A 1 201 ? -15.010 -8.422 28.871 1.00 81.94 201 ARG A O 1
ATOM 1585 N N . HIS A 1 202 ? -13.751 -6.871 27.847 1.00 80.88 202 HIS A N 1
ATOM 1586 C CA . HIS A 1 202 ? -12.526 -7.179 28.580 1.00 80.88 202 HIS A CA 1
ATOM 1587 C C . HIS A 1 202 ? -12.693 -6.947 30.090 1.00 80.88 202 HIS A C 1
ATOM 1589 O O . HIS A 1 202 ? -12.280 -7.786 30.888 1.00 80.88 202 HIS A O 1
ATOM 1595 N N . ALA A 1 203 ? -13.374 -5.860 30.479 1.00 83.94 203 ALA A N 1
ATOM 1596 C CA . ALA A 1 203 ? -13.750 -5.600 31.869 1.00 83.94 203 ALA A CA 1
ATOM 1597 C C . ALA A 1 203 ? -14.558 -6.755 32.472 1.00 83.94 203 ALA A C 1
ATOM 1599 O O . ALA A 1 203 ? -14.323 -7.144 33.610 1.00 83.94 203 ALA A O 1
ATOM 1600 N N . HIS A 1 204 ? -15.505 -7.287 31.696 1.00 80.44 204 HIS A N 1
ATOM 1601 C CA . HIS A 1 204 ? -16.393 -8.363 32.119 1.00 80.44 204 HIS A CA 1
ATOM 1602 C C . HIS A 1 204 ? -15.696 -9.726 32.215 1.00 80.44 204 HIS A C 1
ATOM 1604 O O . HIS A 1 204 ? -16.070 -10.539 33.052 1.00 80.44 204 HIS A O 1
ATOM 1610 N N . GLU A 1 205 ? -14.719 -9.999 31.346 1.00 80.31 205 GLU A N 1
ATOM 1611 C CA . GLU A 1 205 ? -14.005 -11.283 31.313 1.00 80.31 205 GLU A CA 1
ATOM 1612 C C . GLU A 1 205 ? -12.896 -11.375 32.372 1.00 80.31 205 GLU A C 1
ATOM 1614 O O . GLU A 1 205 ? -12.650 -12.462 32.891 1.00 80.31 205 GLU A O 1
ATOM 1619 N N . HIS A 1 206 ? -12.228 -10.262 32.698 1.00 77.69 206 HIS A N 1
ATOM 1620 C CA . HIS A 1 206 ? -11.028 -10.279 33.540 1.00 77.69 206 HIS A CA 1
ATOM 1621 C C . HIS A 1 206 ? -11.203 -9.676 34.941 1.00 77.69 206 HIS A C 1
ATOM 1623 O O . HIS A 1 206 ? -10.272 -9.778 35.733 1.00 77.69 206 HIS A O 1
ATOM 1629 N N . ASP A 1 207 ? -12.337 -9.036 35.261 1.00 71.00 207 ASP A N 1
ATOM 1630 C CA . ASP A 1 207 ? -12.618 -8.343 36.541 1.00 71.00 207 ASP A CA 1
ATOM 1631 C C . ASP A 1 207 ? -11.537 -7.324 37.000 1.00 71.00 207 ASP A C 1
ATOM 1633 O O . ASP A 1 207 ? -11.615 -6.749 38.087 1.00 71.00 207 ASP A O 1
ATOM 1637 N N . THR A 1 208 ? -10.531 -7.036 36.165 1.00 70.38 208 THR A N 1
ATOM 1638 C CA . THR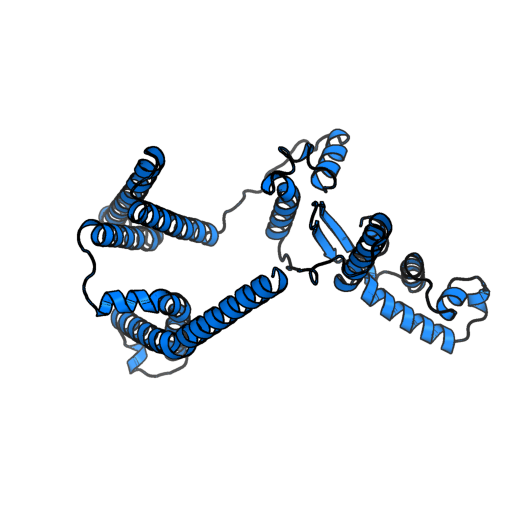 A 1 208 ? -9.388 -6.176 36.488 1.00 70.38 208 THR A CA 1
ATOM 1639 C C . THR A 1 208 ? -9.147 -5.156 35.379 1.00 70.38 208 THR A C 1
ATOM 1641 O O . THR A 1 208 ? -8.413 -5.410 34.425 1.00 70.38 208 THR A O 1
ATOM 1644 N N . LEU A 1 209 ? -9.731 -3.963 35.520 1.00 79.94 209 LEU A N 1
ATOM 1645 C CA . LEU A 1 209 ? -9.354 -2.787 34.732 1.00 79.94 209 LEU A CA 1
ATOM 1646 C C . LEU A 1 209 ? -8.698 -1.721 35.624 1.00 79.94 209 LEU A C 1
ATOM 1648 O O . LEU A 1 209 ? -9.156 -1.494 36.748 1.00 79.94 209 LEU A O 1
ATOM 1652 N N . PRO A 1 210 ? -7.677 -0.995 35.128 1.00 86.75 210 PRO A N 1
ATOM 1653 C CA . PRO A 1 210 ? -7.175 0.203 35.793 1.00 86.75 210 PRO A CA 1
ATOM 1654 C C . PRO A 1 210 ? -8.306 1.215 36.039 1.00 86.75 210 PRO A C 1
ATOM 1656 O O . PRO A 1 210 ? -9.167 1.411 35.180 1.00 86.75 210 PRO A O 1
ATOM 1659 N N . ARG A 1 211 ? -8.283 1.921 37.182 1.00 85.62 211 ARG A N 1
ATOM 1660 C CA . ARG A 1 211 ? -9.340 2.887 37.561 1.00 85.62 211 ARG A CA 1
ATOM 1661 C C . ARG A 1 211 ? -9.620 3.929 36.475 1.00 85.62 211 ARG A C 1
ATOM 1663 O O . ARG A 1 211 ? -10.777 4.252 36.227 1.00 85.62 211 ARG A O 1
ATOM 1670 N N . LEU A 1 212 ? -8.572 4.421 35.810 1.00 85.50 212 LEU A N 1
ATOM 1671 C CA . LEU A 1 212 ? -8.704 5.371 34.706 1.00 85.50 212 LEU A CA 1
ATOM 1672 C C . LEU A 1 212 ? -9.473 4.766 33.521 1.00 85.50 212 LEU A C 1
ATOM 1674 O O . LEU A 1 212 ? -10.395 5.395 33.015 1.00 85.50 212 LEU A O 1
ATOM 1678 N N . ALA A 1 213 ? -9.149 3.533 33.122 1.00 84.00 213 ALA A N 1
ATOM 1679 C CA . ALA A 1 213 ? -9.835 2.842 32.030 1.00 84.00 213 ALA A CA 1
ATOM 1680 C C . ALA A 1 213 ? -11.317 2.603 32.355 1.00 84.00 213 ALA A C 1
ATOM 1682 O O . ALA A 1 213 ? -12.178 2.806 31.503 1.00 84.00 213 ALA A O 1
ATOM 1683 N N . MET A 1 214 ? -11.627 2.253 33.607 1.00 84.56 214 MET A N 1
ATOM 1684 C CA . MET A 1 214 ? -13.006 2.093 34.071 1.00 84.56 214 MET A CA 1
ATOM 1685 C C . MET A 1 214 ? -13.792 3.414 34.034 1.00 84.56 214 MET A C 1
ATOM 1687 O O . MET A 1 214 ? -14.930 3.434 33.568 1.00 84.56 214 MET A O 1
ATOM 1691 N N . LEU A 1 215 ? -13.189 4.528 34.467 1.00 86.94 215 LEU A N 1
ATOM 1692 C CA . LEU A 1 215 ? -13.813 5.855 34.393 1.00 86.94 215 LEU A CA 1
ATOM 1693 C C . LEU A 1 215 ? -14.052 6.300 32.946 1.00 86.94 215 LEU A C 1
ATOM 1695 O O . LEU A 1 215 ? -15.138 6.784 32.637 1.00 86.94 215 LEU A O 1
ATOM 1699 N N . VAL A 1 216 ? -13.077 6.094 32.056 1.00 87.00 216 VAL A N 1
ATOM 1700 C CA . VAL A 1 216 ? -13.215 6.391 30.620 1.00 87.00 216 VAL A CA 1
ATOM 1701 C C . VAL A 1 216 ? -14.335 5.554 30.003 1.00 87.00 216 VAL A C 1
ATOM 1703 O O . VAL A 1 216 ? -15.180 6.086 29.288 1.00 87.00 216 VAL A O 1
ATOM 1706 N N . MET A 1 217 ? -14.395 4.262 30.326 1.00 87.69 217 MET A N 1
ATOM 1707 C CA . MET A 1 217 ? -15.429 3.350 29.843 1.00 87.69 217 MET A CA 1
ATOM 1708 C C . MET A 1 217 ? -16.833 3.779 30.294 1.00 87.69 217 MET A C 1
ATOM 1710 O O . MET A 1 217 ? -17.734 3.898 29.463 1.00 87.69 217 MET A O 1
ATOM 1714 N N . ILE A 1 218 ? -17.034 4.044 31.588 1.00 88.06 218 ILE A N 1
ATOM 1715 C CA . ILE A 1 218 ? -18.337 4.479 32.118 1.00 88.06 218 ILE A CA 1
ATOM 1716 C C . ILE A 1 218 ? -18.708 5.858 31.558 1.00 88.06 218 ILE A C 1
ATOM 1718 O O . ILE A 1 218 ? -19.836 6.059 31.104 1.00 88.06 218 ILE A O 1
ATOM 1722 N N . GLY A 1 219 ? -17.752 6.791 31.543 1.00 90.12 219 GLY A N 1
ATOM 1723 C CA . GLY A 1 219 ? -17.940 8.150 31.044 1.00 90.12 219 GLY A CA 1
ATOM 1724 C C . GLY A 1 219 ? -18.327 8.188 29.568 1.00 90.12 219 GLY A C 1
ATOM 1725 O O . GLY A 1 219 ? -19.240 8.921 29.200 1.00 90.12 219 GLY A O 1
ATOM 1726 N N . PHE A 1 220 ? -17.709 7.353 28.732 1.00 90.31 220 PHE A N 1
ATOM 1727 C CA . PHE A 1 220 ? -18.053 7.248 27.315 1.00 90.31 220 PHE A CA 1
ATOM 1728 C C . PHE A 1 220 ? -19.494 6.758 27.111 1.00 90.31 220 PHE A C 1
ATOM 1730 O O . PHE A 1 220 ? -20.249 7.369 26.355 1.00 90.31 220 PHE A O 1
ATOM 1737 N N . GLY A 1 221 ? -19.910 5.704 27.825 1.00 87.88 221 GLY A N 1
ATOM 1738 C CA . GLY A 1 221 ? -21.281 5.188 27.747 1.00 87.88 221 GLY A CA 1
ATOM 1739 C C . GLY A 1 221 ? -22.325 6.212 28.210 1.00 87.88 221 GLY A C 1
ATOM 1740 O O . GLY A 1 221 ? -23.301 6.473 27.504 1.00 87.88 221 GLY A O 1
ATOM 1741 N N . ALA A 1 222 ? -22.091 6.852 29.362 1.00 90.31 222 ALA A N 1
ATOM 1742 C CA . ALA A 1 222 ? -22.954 7.915 29.881 1.00 90.31 222 ALA A CA 1
ATOM 1743 C C . ALA A 1 222 ? -22.998 9.136 28.946 1.00 90.31 222 ALA A C 1
ATOM 1745 O O . ALA A 1 222 ? -24.064 9.719 28.736 1.00 90.31 222 ALA A O 1
ATOM 1746 N N . GLY A 1 223 ? -21.861 9.493 28.347 1.00 90.44 223 GLY A N 1
ATOM 1747 C CA . GLY A 1 223 ? -21.741 10.572 27.372 1.00 90.44 223 GLY A CA 1
ATOM 1748 C C . GLY A 1 223 ? -22.618 10.340 26.146 1.00 90.44 223 GLY A C 1
ATOM 1749 O O . GLY A 1 223 ? -23.408 11.214 25.799 1.00 90.44 223 GLY A O 1
ATOM 1750 N N . TRP A 1 224 ? -22.567 9.150 25.539 1.00 89.88 224 TRP A N 1
ATOM 1751 C CA . TRP A 1 224 ? -23.416 8.813 24.389 1.00 89.88 224 TRP A CA 1
ATOM 1752 C C . TRP A 1 224 ? -24.907 8.881 24.705 1.00 89.88 224 TRP A C 1
ATOM 1754 O O . TRP A 1 224 ? -25.665 9.462 23.930 1.00 89.88 224 TRP A O 1
ATOM 1764 N N . ILE A 1 225 ? -25.326 8.334 25.849 1.00 88.81 225 ILE A N 1
ATOM 1765 C CA . ILE A 1 225 ? -26.725 8.400 26.293 1.00 88.81 225 ILE A CA 1
ATOM 1766 C C . ILE A 1 225 ? -27.150 9.862 26.475 1.00 88.81 225 ILE A C 1
ATOM 1768 O O . ILE A 1 225 ? -28.200 10.268 25.981 1.00 88.81 225 ILE A O 1
ATOM 1772 N N . THR A 1 226 ? -26.309 10.672 27.121 1.00 90.50 226 THR A N 1
ATOM 1773 C CA . THR A 1 226 ? -26.585 12.092 27.374 1.00 90.50 226 THR A CA 1
ATOM 1774 C C . THR A 1 226 ? -26.685 12.886 26.072 1.00 90.50 226 THR A C 1
ATOM 1776 O O . THR A 1 226 ? -27.657 13.609 25.871 1.00 90.50 226 THR A O 1
ATOM 1779 N N . VAL A 1 227 ? -25.728 12.721 25.153 1.00 89.69 227 VAL A N 1
ATOM 1780 C CA . VAL A 1 227 ? -25.741 13.385 23.840 1.00 89.69 227 VAL A CA 1
ATOM 1781 C C . VAL A 1 227 ? -26.962 12.957 23.027 1.00 89.69 227 VAL A C 1
ATOM 1783 O O . VAL A 1 227 ? -27.629 13.810 22.451 1.00 89.69 227 VAL A O 1
ATOM 1786 N N . GLY A 1 228 ? -27.311 11.669 23.019 1.00 87.81 228 GLY A N 1
ATOM 1787 C CA . GLY A 1 228 ? -28.517 11.184 22.350 1.00 87.81 228 GLY A CA 1
ATOM 1788 C C . GLY A 1 228 ? -29.799 11.807 22.904 1.00 87.81 228 GLY A C 1
ATOM 1789 O O . GLY A 1 228 ? -30.646 12.244 22.127 1.00 87.81 228 GLY A O 1
ATOM 1790 N N . LEU A 1 229 ? -29.925 11.913 24.232 1.00 89.38 229 LEU A N 1
ATOM 1791 C CA . LEU A 1 229 ? -31.058 12.582 24.881 1.00 89.38 229 LEU A CA 1
ATOM 1792 C C . LEU A 1 229 ? -31.115 14.074 24.536 1.00 89.38 229 LEU A C 1
ATOM 1794 O O . LEU A 1 229 ? -32.187 14.578 24.207 1.00 89.38 229 LEU A O 1
ATOM 1798 N N . LEU A 1 230 ? -29.975 14.771 24.559 1.00 88.44 230 LEU A N 1
ATOM 1799 C CA . LEU A 1 230 ? -29.886 16.189 24.203 1.00 88.44 230 LEU A CA 1
ATOM 1800 C C . LEU A 1 230 ? -30.258 16.435 22.738 1.00 88.44 230 LEU A C 1
ATOM 1802 O O . LEU A 1 230 ? -31.056 17.323 22.451 1.00 88.44 230 LEU A O 1
ATOM 1806 N N . VAL A 1 231 ? -29.734 15.626 21.813 1.00 87.62 231 VAL A N 1
ATOM 1807 C CA . VAL A 1 231 ? -30.059 15.711 20.381 1.00 87.62 231 VAL A CA 1
ATOM 1808 C C . VAL A 1 231 ? -31.535 15.383 20.137 1.00 87.62 231 VAL A C 1
ATOM 1810 O O . VAL A 1 231 ? -32.194 16.069 19.356 1.00 87.62 231 VAL A O 1
ATOM 1813 N N . GLY A 1 232 ? -32.080 14.379 20.830 1.00 86.06 232 GLY A N 1
ATOM 1814 C CA . GLY A 1 232 ? -33.504 14.051 20.786 1.00 86.06 232 GLY A CA 1
ATOM 1815 C C . GLY A 1 232 ? -34.379 15.206 21.280 1.00 86.06 232 GLY A C 1
ATOM 1816 O O . GLY A 1 232 ? -35.329 15.593 20.602 1.00 86.06 232 GLY A O 1
ATOM 1817 N N . ALA A 1 233 ? -34.023 15.814 22.414 1.00 85.88 233 ALA A N 1
ATOM 1818 C CA . ALA A 1 233 ? -34.715 16.979 22.956 1.00 85.88 233 ALA A CA 1
ATOM 1819 C C . ALA A 1 233 ? -34.625 18.186 22.010 1.00 85.88 233 ALA A C 1
ATOM 1821 O O . ALA A 1 233 ? -35.634 18.832 21.743 1.00 85.88 233 ALA A O 1
ATOM 1822 N N . GLN A 1 234 ? -33.448 18.458 21.438 1.00 86.12 234 GLN A N 1
ATOM 1823 C CA . GLN A 1 234 ? -33.256 19.529 20.458 1.00 86.12 234 GLN A CA 1
ATOM 1824 C C . GLN A 1 234 ? -34.141 19.331 19.219 1.00 86.12 234 GLN A C 1
ATOM 1826 O O . GLN A 1 234 ? -34.744 20.296 18.741 1.00 86.12 234 GLN A O 1
ATOM 1831 N N . HIS A 1 235 ? -34.227 18.095 18.712 1.00 84.38 235 HIS A N 1
ATOM 1832 C CA . HIS A 1 235 ? -35.064 17.754 17.563 1.00 84.38 235 HIS A CA 1
ATOM 1833 C C . HIS A 1 235 ? -36.551 18.017 17.842 1.00 84.38 235 HIS A C 1
ATOM 1835 O O . HIS A 1 235 ? -37.259 18.476 16.950 1.00 84.38 235 HIS A O 1
ATOM 1841 N N . MET A 1 236 ? -37.002 17.775 19.077 1.00 83.00 236 MET A N 1
ATOM 1842 C CA . MET A 1 236 ? -38.397 17.960 19.496 1.00 83.00 236 MET A CA 1
ATOM 1843 C C . MET A 1 236 ? -38.745 19.408 19.878 1.00 83.00 236 MET A C 1
ATOM 1845 O O . MET A 1 236 ? -39.883 19.822 19.681 1.00 83.00 236 MET A O 1
ATOM 1849 N N . LEU A 1 237 ? -37.800 20.173 20.441 1.00 84.25 237 LEU A N 1
ATOM 1850 C CA . LEU A 1 237 ? -38.090 21.452 21.109 1.00 84.25 237 LEU A CA 1
ATOM 1851 C C . LEU A 1 237 ? -37.645 22.708 20.346 1.00 84.25 237 LEU A C 1
ATOM 1853 O O . LEU A 1 237 ? -38.213 23.770 20.583 1.00 84.25 237 LEU A O 1
ATOM 1857 N N . VAL A 1 238 ? -36.621 22.636 19.486 1.00 77.88 238 VAL A N 1
ATOM 1858 C CA . VAL A 1 238 ? -35.977 23.849 18.933 1.00 77.88 238 VAL A CA 1
ATOM 1859 C C . VAL A 1 238 ? -36.012 23.883 17.410 1.00 77.88 238 VAL A C 1
ATOM 1861 O O . VAL A 1 238 ? -36.689 24.724 16.823 1.00 77.88 238 VAL A O 1
ATOM 1864 N N . ARG A 1 239 ? -35.257 22.995 16.754 1.00 74.44 239 ARG A N 1
ATOM 1865 C CA . ARG A 1 239 ? -35.246 22.824 15.296 1.00 74.44 239 ARG A CA 1
ATOM 1866 C C . ARG A 1 239 ? -34.843 21.390 14.964 1.00 74.44 239 ARG A C 1
ATOM 1868 O O . ARG A 1 239 ? -33.802 20.942 15.457 1.00 74.44 239 ARG A O 1
ATOM 1875 N N . PRO A 1 240 ? -35.591 20.693 14.097 1.00 76.19 240 PRO A N 1
ATOM 1876 C CA . PRO A 1 240 ? -35.247 19.339 13.700 1.00 76.19 240 PRO A CA 1
ATOM 1877 C C . PRO A 1 240 ? -33.956 19.352 12.874 1.00 76.19 240 PRO A C 1
ATOM 1879 O O . PRO A 1 240 ? -33.950 19.721 11.702 1.00 76.19 240 PRO A O 1
ATOM 1882 N N . ASN A 1 241 ? -32.842 18.947 13.489 1.00 77.81 241 ASN A N 1
ATOM 1883 C CA . ASN A 1 241 ? -31.635 18.574 12.759 1.00 77.81 241 ASN A CA 1
ATOM 1884 C C . ASN A 1 241 ? -31.678 17.066 12.506 1.00 77.81 241 ASN A C 1
ATOM 1886 O O . ASN A 1 241 ? -31.388 16.256 13.389 1.00 77.81 241 ASN A O 1
ATOM 1890 N N . GLU A 1 242 ? -32.098 16.696 11.301 1.00 78.00 242 GLU A N 1
ATOM 1891 C CA . GLU A 1 242 ? -32.340 15.303 10.935 1.00 78.00 242 GLU A CA 1
ATOM 1892 C C . GLU A 1 242 ? -31.047 14.477 10.866 1.00 78.00 242 GLU A C 1
ATOM 1894 O O . GLU A 1 242 ? -31.048 13.300 11.222 1.00 78.00 242 GLU A O 1
ATOM 1899 N N . ALA A 1 243 ? -29.926 15.099 10.489 1.00 74.19 243 ALA A N 1
ATOM 1900 C CA . ALA A 1 243 ? -28.629 14.433 10.401 1.00 74.19 243 ALA A CA 1
ATOM 1901 C C . ALA A 1 243 ? -28.092 14.039 11.787 1.00 74.19 243 ALA A C 1
ATOM 1903 O O . ALA A 1 243 ? -27.684 12.893 11.997 1.00 74.19 243 ALA A O 1
ATOM 1904 N N . LEU A 1 244 ? -28.148 14.962 12.756 1.00 78.62 244 LEU A N 1
ATOM 1905 C CA . LEU A 1 244 ? -27.750 14.671 14.136 1.00 78.62 244 LEU A CA 1
ATOM 1906 C C . LEU A 1 244 ? -28.678 13.634 14.765 1.00 78.62 244 LEU A C 1
ATOM 1908 O O . LEU A 1 244 ? -28.201 12.688 15.389 1.00 78.62 244 LEU A O 1
ATOM 1912 N N . PHE A 1 245 ? -29.990 13.764 14.553 1.00 82.88 245 PHE A N 1
ATOM 1913 C CA . PHE A 1 245 ? -30.967 12.822 15.090 1.00 82.88 245 PHE A CA 1
ATOM 1914 C C . PHE A 1 245 ? -30.715 11.395 14.593 1.00 82.88 245 PHE A C 1
ATOM 1916 O O . PHE A 1 245 ? -30.584 10.479 15.403 1.00 82.88 245 PHE A O 1
ATOM 1923 N N . ARG A 1 246 ? -30.568 11.210 13.273 1.00 79.88 246 ARG A N 1
ATOM 1924 C CA . ARG A 1 246 ? -30.322 9.895 12.654 1.00 79.88 246 ARG A CA 1
ATOM 1925 C C . ARG A 1 246 ? -28.992 9.264 13.074 1.00 79.88 246 ARG A C 1
ATOM 1927 O O . ARG A 1 246 ? -28.869 8.047 13.005 1.00 79.88 246 ARG A O 1
ATOM 1934 N N . THR A 1 247 ? -28.024 10.065 13.515 1.00 78.25 247 THR A N 1
ATOM 1935 C CA . THR A 1 247 ? -26.704 9.578 13.936 1.00 78.25 247 THR A CA 1
ATOM 1936 C C . THR A 1 247 ? -26.674 9.263 15.431 1.00 78.25 247 THR A C 1
ATOM 1938 O O . THR A 1 247 ? -26.374 8.144 15.829 1.00 78.25 247 THR A O 1
ATOM 1941 N N . PHE A 1 248 ? -27.007 10.231 16.285 1.00 84.12 248 PHE A N 1
ATOM 1942 C CA . PHE A 1 248 ? -26.757 10.121 17.723 1.00 84.12 248 PHE A CA 1
ATOM 1943 C C . PHE A 1 248 ? -27.851 9.363 18.474 1.00 84.12 248 PHE A C 1
ATOM 1945 O O . PHE A 1 248 ? -27.538 8.642 19.419 1.00 84.12 248 PHE A O 1
ATOM 1952 N N . VAL A 1 249 ? -29.119 9.485 18.068 1.00 87.00 249 VAL A N 1
ATOM 1953 C CA . VAL A 1 249 ? -30.232 8.863 18.805 1.00 87.00 249 VAL A CA 1
ATOM 1954 C C . VAL A 1 249 ? -30.213 7.332 18.684 1.00 87.00 249 VAL A C 1
ATOM 1956 O O . VAL A 1 249 ? -30.259 6.673 19.725 1.00 87.00 249 VAL A O 1
ATOM 1959 N N . PRO A 1 250 ? -30.062 6.723 17.487 1.00 85.88 250 PRO A N 1
ATOM 1960 C CA . PRO A 1 250 ? -29.940 5.269 17.373 1.00 85.88 250 PRO A CA 1
ATOM 1961 C C . PRO A 1 250 ? -28.693 4.718 18.074 1.00 85.88 250 PRO A C 1
ATOM 1963 O O . PRO A 1 250 ? -28.780 3.688 18.740 1.00 85.88 250 PRO A O 1
ATOM 1966 N N . CYS A 1 251 ? -27.552 5.415 17.986 1.00 84.75 251 CYS A N 1
ATOM 1967 C CA . CYS A 1 251 ? -26.327 5.021 18.687 1.00 84.75 251 CYS A CA 1
ATOM 1968 C C . CYS A 1 251 ? -26.512 5.044 20.209 1.00 84.75 251 CYS A C 1
ATOM 1970 O O . CYS A 1 251 ? -26.168 4.074 20.880 1.00 84.75 251 CYS A O 1
ATOM 1972 N N . ALA A 1 252 ? -27.110 6.104 20.757 1.00 89.06 252 ALA A N 1
ATOM 1973 C CA . ALA A 1 252 ? -27.403 6.209 22.183 1.00 89.06 252 ALA A CA 1
ATOM 1974 C C . ALA A 1 252 ? -28.382 5.126 22.658 1.00 89.06 252 ALA A C 1
ATOM 1976 O O . ALA A 1 252 ? -28.161 4.514 23.702 1.00 89.06 252 ALA A O 1
ATOM 1977 N N . ALA A 1 253 ? -29.425 4.840 21.872 1.00 88.81 253 ALA A N 1
ATOM 1978 C CA . ALA A 1 253 ? -30.353 3.747 22.149 1.00 88.81 253 ALA A CA 1
ATOM 1979 C C . ALA A 1 253 ? -29.642 2.382 22.136 1.00 88.81 253 ALA A C 1
ATOM 1981 O O . ALA A 1 253 ? -29.863 1.563 23.028 1.00 88.81 253 ALA A O 1
ATOM 1982 N N . GLY A 1 254 ? -28.742 2.156 21.174 1.00 87.12 254 GLY A N 1
ATOM 1983 C CA . GLY A 1 254 ? -27.914 0.953 21.095 1.00 87.12 254 GLY A CA 1
ATOM 1984 C C . GLY A 1 254 ? -26.983 0.790 22.299 1.00 87.12 254 GLY A C 1
ATOM 1985 O O . GLY A 1 254 ? -26.939 -0.287 22.890 1.00 87.12 254 GLY A O 1
ATOM 1986 N N . VAL A 1 255 ? -26.297 1.861 22.713 1.00 88.69 255 VAL A N 1
ATOM 1987 C CA . VAL A 1 255 ? -25.442 1.883 23.914 1.00 88.69 255 VAL A CA 1
ATOM 1988 C C . VAL A 1 255 ? -26.262 1.602 25.172 1.00 88.69 255 VAL A C 1
ATOM 1990 O O . VAL A 1 255 ? -25.867 0.759 25.975 1.00 88.69 255 VAL A O 1
ATOM 1993 N N . ALA A 1 256 ? -27.421 2.245 25.333 1.00 87.81 256 ALA A N 1
ATOM 1994 C CA . ALA A 1 256 ? -28.306 2.011 26.472 1.00 87.81 256 ALA A CA 1
ATOM 1995 C C . ALA A 1 256 ? -28.765 0.547 26.533 1.00 87.81 256 ALA A C 1
ATOM 1997 O O . ALA A 1 256 ? -28.626 -0.100 27.570 1.00 87.81 256 ALA A O 1
ATOM 1998 N N . MET A 1 257 ? -29.229 0.001 25.406 1.00 86.56 257 MET A N 1
ATOM 1999 C CA . MET A 1 257 ? -29.649 -1.395 25.298 1.00 86.56 257 MET A CA 1
ATOM 2000 C C . MET A 1 257 ? -28.497 -2.361 25.615 1.00 86.56 257 MET A C 1
ATOM 2002 O O . MET A 1 257 ? -28.686 -3.317 26.367 1.00 86.56 257 MET A O 1
ATOM 2006 N N . PHE A 1 258 ? -27.295 -2.091 25.099 1.00 86.25 258 PHE A N 1
ATOM 2007 C CA . PHE A 1 258 ? -26.099 -2.881 25.384 1.00 86.25 258 PHE A CA 1
ATOM 2008 C C . PHE A 1 258 ? -25.753 -2.873 26.876 1.00 86.25 258 PHE A C 1
ATOM 2010 O O . PHE A 1 258 ? -25.578 -3.940 27.461 1.00 86.25 258 PHE A O 1
ATOM 2017 N N . VAL A 1 259 ? -25.720 -1.699 27.517 1.00 84.69 259 VAL A N 1
ATOM 2018 C CA . VAL A 1 259 ? -25.455 -1.582 28.960 1.00 84.69 259 VAL A CA 1
ATOM 2019 C C . VAL A 1 259 ? -26.514 -2.334 29.763 1.00 84.69 259 VAL A C 1
ATOM 2021 O O . VAL A 1 259 ? -26.159 -3.088 30.669 1.00 84.69 259 VAL A O 1
ATOM 2024 N N . SER A 1 260 ? -27.800 -2.200 29.423 1.00 82.94 260 SER A N 1
ATOM 2025 C CA . SER A 1 260 ? -28.888 -2.921 30.097 1.00 82.94 260 SER A CA 1
ATOM 2026 C C . SER A 1 260 ? -28.752 -4.443 29.981 1.00 82.94 260 SER A C 1
ATOM 2028 O O . SER A 1 260 ? -28.926 -5.151 30.976 1.00 82.94 260 SER A O 1
ATOM 2030 N N . PHE A 1 261 ? -28.403 -4.955 28.797 1.00 80.38 261 PHE A N 1
ATOM 2031 C CA . PHE A 1 261 ? -28.166 -6.385 28.574 1.00 80.38 261 PHE A CA 1
ATOM 2032 C C . PHE A 1 261 ? -26.898 -6.897 29.264 1.00 80.38 261 PHE A C 1
ATOM 2034 O O . PHE A 1 261 ? -26.899 -8.006 29.796 1.00 80.38 261 PHE A O 1
ATOM 2041 N N . ALA A 1 262 ? -25.840 -6.090 29.314 1.00 77.56 262 ALA A N 1
ATOM 2042 C CA . ALA A 1 262 ? -24.592 -6.455 29.977 1.00 77.56 262 ALA A CA 1
ATOM 2043 C C . ALA A 1 262 ? -24.721 -6.501 31.512 1.00 77.56 262 ALA A C 1
ATOM 2045 O O . ALA A 1 262 ? -24.074 -7.321 32.159 1.00 77.56 262 ALA A O 1
ATOM 2046 N N . THR A 1 263 ? -25.558 -5.639 32.100 1.00 75.62 263 THR A N 1
ATOM 2047 C CA . THR A 1 263 ? -25.650 -5.462 33.563 1.00 75.62 263 THR A CA 1
ATOM 2048 C C . THR A 1 263 ? -26.824 -6.202 34.202 1.00 75.62 263 THR A C 1
ATOM 2050 O O . THR A 1 263 ? -26.629 -6.959 35.151 1.00 75.62 263 THR A O 1
ATOM 2053 N N . TYR A 1 264 ? -28.042 -6.012 33.690 1.00 70.62 264 TYR A N 1
ATOM 2054 C CA . TYR A 1 264 ? -29.269 -6.458 34.363 1.00 70.62 264 TYR A CA 1
ATOM 2055 C C . TYR A 1 264 ? -29.945 -7.632 33.657 1.00 70.62 264 TYR A C 1
ATOM 2057 O O . TYR A 1 264 ? -30.490 -8.529 34.301 1.00 70.62 264 TYR A O 1
ATOM 2065 N N . MET A 1 265 ? -29.910 -7.651 32.326 1.00 66.19 265 MET A N 1
ATOM 2066 C CA . MET A 1 265 ? -30.655 -8.609 31.516 1.00 66.19 265 MET A CA 1
ATOM 2067 C C . MET A 1 265 ? -29.711 -9.599 30.839 1.00 66.19 265 MET A C 1
ATOM 2069 O O . MET A 1 265 ? -29.487 -9.531 29.632 1.00 66.19 265 MET A O 1
ATOM 2073 N N . LYS A 1 266 ? -29.192 -10.568 31.607 1.00 66.56 266 LYS A N 1
ATOM 2074 C CA . LYS A 1 266 ? -28.458 -11.699 31.020 1.00 66.56 266 LYS A CA 1
ATOM 2075 C C . LYS A 1 266 ? -29.372 -12.409 30.018 1.00 66.56 266 LYS A C 1
ATOM 2077 O O . LYS A 1 266 ? -30.363 -13.029 30.413 1.00 66.56 266 LYS A O 1
ATOM 2082 N N . LEU A 1 267 ? -29.055 -12.316 28.727 1.00 63.28 267 LEU A N 1
ATOM 2083 C CA . LEU A 1 267 ? -29.838 -12.947 27.670 1.00 63.28 267 LEU A CA 1
ATOM 2084 C C . LEU A 1 267 ? -29.816 -14.473 27.829 1.00 63.28 267 LEU A C 1
ATOM 2086 O O . LEU A 1 267 ? -28.830 -15.134 27.524 1.00 63.28 267 LEU A O 1
ATOM 2090 N N . ARG A 1 268 ? -30.931 -15.041 28.298 1.00 69.81 268 ARG A N 1
ATOM 2091 C CA . ARG A 1 268 ? -31.136 -16.500 28.403 1.00 69.81 268 ARG A CA 1
ATOM 2092 C C . ARG A 1 268 ? -32.012 -17.070 27.288 1.00 69.81 268 ARG A C 1
ATOM 2094 O O . ARG A 1 268 ? -32.178 -18.284 27.189 1.00 69.81 268 ARG A O 1
ATOM 2101 N N . ALA A 1 269 ? -32.600 -16.212 26.456 1.00 80.12 269 ALA A N 1
ATOM 2102 C CA . ALA A 1 269 ? -33.481 -16.645 25.383 1.00 80.12 269 ALA A CA 1
ATOM 2103 C C . ALA A 1 269 ? -32.673 -17.336 24.275 1.00 80.12 269 ALA A C 1
ATOM 2105 O O . ALA A 1 269 ? -31.827 -16.715 23.632 1.00 80.12 269 ALA A O 1
ATOM 2106 N N . ARG A 1 270 ? -32.979 -18.615 24.019 1.00 80.50 270 ARG A N 1
ATOM 2107 C CA . ARG A 1 270 ? -32.276 -19.455 23.030 1.00 80.50 270 ARG A CA 1
ATOM 2108 C C . ARG A 1 270 ? -32.201 -18.813 21.641 1.00 80.50 270 ARG A C 1
ATOM 2110 O O . ARG A 1 270 ? -31.160 -18.886 21.003 1.00 80.50 270 ARG A O 1
ATOM 2117 N N . ALA A 1 271 ? -33.277 -18.157 21.202 1.00 80.12 271 ALA A N 1
ATOM 2118 C CA . ALA A 1 271 ? -33.331 -17.494 19.899 1.00 80.12 271 ALA A CA 1
ATOM 2119 C C . ALA A 1 271 ? -32.340 -16.324 19.783 1.00 80.12 271 ALA A C 1
ATOM 2121 O O . ALA A 1 271 ? -31.682 -16.178 18.759 1.00 80.12 271 ALA A O 1
ATOM 2122 N N . LEU A 1 272 ? -32.191 -15.517 20.837 1.00 77.62 272 LEU A N 1
ATOM 2123 C CA . LEU A 1 272 ? -31.269 -14.379 20.832 1.00 77.62 272 LEU A CA 1
ATOM 2124 C C . LEU A 1 272 ? -29.810 -14.825 20.974 1.00 77.62 272 LEU A C 1
ATOM 2126 O O . LEU A 1 272 ? -28.935 -14.254 20.331 1.00 77.62 272 LEU A O 1
ATOM 2130 N N . VAL A 1 273 ? -29.551 -15.878 21.756 1.00 79.38 273 VAL A N 1
ATOM 2131 C CA . VAL A 1 273 ? -28.222 -16.510 21.815 1.00 79.38 273 VAL A CA 1
ATOM 2132 C C . VAL A 1 273 ? -27.835 -17.045 20.436 1.00 79.38 273 VAL A C 1
ATOM 2134 O O . VAL A 1 273 ? -26.738 -16.772 19.958 1.00 79.38 273 VAL A O 1
ATOM 2137 N N . TRP A 1 274 ? -28.755 -17.739 19.759 1.00 84.88 274 TRP A N 1
ATOM 2138 C CA . TRP A 1 274 ? -28.544 -18.210 18.392 1.00 84.88 274 TRP A CA 1
ATOM 2139 C C . TRP A 1 274 ? -28.316 -17.056 17.406 1.00 84.88 274 TRP A C 1
ATOM 2141 O O . TRP A 1 274 ? -27.395 -17.123 16.595 1.00 84.88 274 TRP A O 1
ATOM 2151 N N . LEU A 1 275 ? -29.070 -15.959 17.515 1.00 84.56 275 LEU A N 1
ATOM 2152 C CA . LEU A 1 275 ? -28.839 -14.771 16.690 1.00 84.56 275 LEU A CA 1
ATOM 2153 C C . LEU A 1 275 ? -27.418 -14.209 16.886 1.00 84.56 275 LEU A C 1
ATOM 2155 O O . LEU A 1 275 ? -26.774 -13.803 15.923 1.00 84.56 275 LEU A O 1
ATOM 2159 N N . GLY A 1 276 ? -26.900 -14.266 18.117 1.00 80.38 276 GLY A N 1
ATOM 2160 C CA . GLY A 1 276 ? -25.505 -13.954 18.424 1.00 80.38 276 GLY A CA 1
ATOM 2161 C C . GLY A 1 276 ? -24.507 -14.890 17.733 1.00 80.38 276 GLY A C 1
ATOM 2162 O O . GLY A 1 276 ? -23.490 -14.419 17.227 1.00 80.38 276 GLY A O 1
ATOM 2163 N N . THR A 1 277 ? -24.803 -16.192 17.636 1.00 82.69 277 THR A N 1
ATOM 2164 C CA . THR A 1 277 ? -23.922 -17.159 16.944 1.00 82.69 277 THR A CA 1
ATOM 2165 C C . THR A 1 277 ? -23.802 -16.905 15.443 1.00 82.69 277 THR A C 1
ATOM 2167 O O . THR A 1 277 ? -22.742 -17.147 14.881 1.00 82.69 277 THR A O 1
ATOM 2170 N N . VAL A 1 278 ? -24.844 -16.357 14.807 1.00 86.69 278 VAL A N 1
ATOM 2171 C CA . VAL A 1 278 ? -24.846 -16.011 13.372 1.00 86.69 278 VAL A CA 1
ATOM 2172 C C . VAL A 1 278 ? -24.503 -14.540 13.106 1.00 86.69 278 VAL A C 1
ATOM 2174 O O . VAL A 1 278 ? -24.646 -14.065 11.980 1.00 86.69 278 VAL A O 1
ATOM 2177 N N . SER A 1 279 ? -24.069 -13.799 14.131 1.00 82.75 279 SER A N 1
ATOM 2178 C CA . SER A 1 279 ? -23.884 -12.340 14.072 1.00 82.75 279 SER A CA 1
ATOM 2179 C C . SER A 1 279 ? -22.886 -11.888 13.005 1.00 82.75 279 SER A C 1
ATOM 2181 O O . SER A 1 279 ? -23.121 -10.874 12.350 1.00 82.75 279 SER A O 1
ATOM 2183 N N . TYR A 1 280 ? -21.816 -12.654 12.778 1.00 80.44 280 TYR A N 1
ATOM 2184 C CA . TYR A 1 280 ? -20.833 -12.364 11.734 1.00 80.44 280 TYR A CA 1
ATOM 2185 C C . TYR A 1 280 ? -21.463 -12.412 10.335 1.00 80.44 280 TYR A C 1
ATOM 2187 O O . TYR A 1 280 ? -21.396 -11.441 9.579 1.00 80.44 280 TYR A O 1
ATOM 2195 N N . SER A 1 281 ? -22.152 -13.513 10.024 1.00 86.62 281 SER A N 1
ATOM 2196 C CA . SER A 1 281 ? -22.910 -13.660 8.780 1.00 86.62 281 SER A CA 1
ATOM 2197 C C . SER A 1 281 ? -23.995 -12.575 8.650 1.00 86.62 281 SER A C 1
ATOM 2199 O O . SER A 1 281 ? -24.158 -11.991 7.581 1.00 86.62 281 SER A O 1
ATOM 2201 N N . LEU A 1 282 ? -24.672 -12.219 9.746 1.00 84.75 282 LEU A N 1
ATOM 2202 C CA . LEU A 1 282 ? -25.683 -11.157 9.767 1.00 84.75 282 LEU A CA 1
ATOM 2203 C C . LEU A 1 282 ? -25.102 -9.789 9.399 1.00 84.75 282 LEU A C 1
ATOM 2205 O O . LEU A 1 282 ? -25.677 -9.075 8.579 1.00 84.75 282 LEU A O 1
ATOM 2209 N N . TYR A 1 283 ? -23.929 -9.455 9.933 1.00 82.19 283 TYR A N 1
ATOM 2210 C CA . TYR A 1 283 ? -23.212 -8.236 9.573 1.00 82.19 283 TYR A CA 1
ATOM 2211 C C . TYR A 1 283 ? -22.779 -8.233 8.101 1.00 82.19 283 TYR A C 1
ATOM 2213 O O . TYR A 1 283 ? -22.946 -7.224 7.423 1.00 82.19 283 TYR A O 1
ATOM 2221 N N . LEU A 1 284 ? -22.276 -9.350 7.576 1.00 82.62 284 LEU A N 1
ATOM 2222 C CA . LEU A 1 284 ? -21.771 -9.409 6.204 1.00 82.62 284 LEU A CA 1
ATOM 2223 C C . LEU A 1 284 ? -22.888 -9.366 5.147 1.00 82.62 284 LEU A C 1
ATOM 2225 O O . LEU A 1 284 ? -22.725 -8.738 4.102 1.00 82.62 284 LEU A O 1
ATOM 2229 N N . PHE A 1 285 ? -24.023 -10.020 5.410 1.00 87.94 285 PHE A N 1
ATOM 2230 C CA . PHE A 1 285 ? -25.091 -10.201 4.421 1.00 87.94 285 PHE A CA 1
ATOM 2231 C C . PHE A 1 285 ? -26.254 -9.213 4.545 1.00 87.94 285 PHE A C 1
ATOM 2233 O O . PHE A 1 285 ? -27.079 -9.160 3.630 1.00 87.94 285 PHE A O 1
ATOM 2240 N N . HIS A 1 286 ? -26.320 -8.385 5.595 1.00 84.38 286 HIS A N 1
ATOM 2241 C CA . HIS A 1 286 ? -27.347 -7.337 5.668 1.00 84.38 286 HIS A CA 1
ATOM 2242 C C . HIS A 1 286 ? -27.323 -6.359 4.478 1.00 84.38 286 HIS A C 1
ATOM 2244 O O . HIS A 1 286 ? -28.407 -6.070 3.962 1.00 84.38 286 HIS A O 1
ATOM 2250 N N . PRO A 1 287 ? -26.163 -5.894 3.952 1.00 84.25 287 PRO A N 1
ATOM 2251 C CA . PRO A 1 287 ? -26.162 -4.989 2.809 1.00 84.25 287 PRO A CA 1
ATOM 2252 C C . PRO A 1 287 ? -26.633 -5.729 1.562 1.00 84.25 287 PRO A C 1
ATOM 2254 O O . PRO A 1 287 ? -27.392 -5.185 0.772 1.00 84.25 287 PRO A O 1
ATOM 2257 N N . VAL A 1 288 ? -26.244 -6.999 1.406 1.00 86.88 288 VAL A N 1
ATOM 2258 C CA . VAL A 1 288 ? -26.663 -7.839 0.279 1.00 86.88 288 VAL A CA 1
ATOM 2259 C C . VAL A 1 288 ? -28.182 -7.989 0.263 1.00 86.88 288 VAL A C 1
ATOM 2261 O O . VAL A 1 288 ? -28.803 -7.746 -0.770 1.00 86.88 288 VAL A O 1
ATOM 2264 N N . ALA A 1 289 ? -28.796 -8.324 1.400 1.00 87.75 289 ALA A N 1
ATOM 2265 C CA . ALA A 1 289 ? -30.247 -8.432 1.518 1.00 87.75 289 ALA A CA 1
ATOM 2266 C C . ALA A 1 289 ? -30.943 -7.090 1.237 1.00 87.75 289 ALA A C 1
ATOM 2268 O O . ALA A 1 289 ? -31.905 -7.042 0.469 1.00 87.75 289 ALA A O 1
ATOM 2269 N N . GLN A 1 290 ? -30.427 -5.996 1.805 1.00 85.88 290 GLN A N 1
ATOM 2270 C CA . GLN A 1 290 ? -30.985 -4.656 1.630 1.00 85.88 290 GLN A CA 1
ATOM 2271 C C . GLN A 1 290 ? -30.898 -4.171 0.178 1.00 85.88 290 GLN A C 1
ATOM 2273 O O . GLN A 1 290 ? -31.898 -3.718 -0.380 1.00 85.88 290 GLN A O 1
ATOM 2278 N N . TYR A 1 291 ? -29.729 -4.274 -0.456 1.00 86.25 291 TYR A N 1
ATOM 2279 C CA . TYR A 1 291 ? -29.534 -3.854 -1.842 1.00 86.25 291 TYR A CA 1
ATOM 2280 C C . TYR A 1 291 ? -30.305 -4.739 -2.813 1.00 86.25 291 TYR A C 1
ATOM 2282 O O . TYR A 1 291 ? -30.881 -4.212 -3.758 1.00 86.25 291 TYR A O 1
ATOM 2290 N N . SER A 1 292 ? -30.391 -6.047 -2.560 1.00 86.06 292 SER A N 1
ATOM 2291 C CA . SER A 1 292 ? -31.179 -6.958 -3.399 1.00 86.06 292 SER A CA 1
ATOM 2292 C C . SER A 1 292 ? -32.667 -6.627 -3.340 1.00 86.06 292 SER A C 1
ATOM 2294 O O . SER A 1 292 ? -33.320 -6.574 -4.379 1.00 86.06 292 SER A O 1
ATOM 2296 N N . LEU A 1 293 ? -33.208 -6.353 -2.145 1.00 85.06 293 LEU A N 1
ATOM 2297 C CA . LEU A 1 293 ? -34.608 -5.957 -1.997 1.00 85.06 293 LEU A CA 1
ATOM 2298 C C . LEU A 1 293 ? -34.869 -4.585 -2.631 1.00 85.06 293 LEU A C 1
ATOM 2300 O O . LEU A 1 293 ? -35.848 -4.425 -3.352 1.00 85.06 293 LEU A O 1
ATOM 2304 N N . SER A 1 294 ? -33.972 -3.619 -2.417 1.00 82.81 294 SER A N 1
ATOM 2305 C CA . SER A 1 294 ? -34.057 -2.291 -3.038 1.00 82.81 294 SER A CA 1
ATOM 2306 C C . SER A 1 294 ? -34.020 -2.378 -4.567 1.00 82.81 294 SER A C 1
ATOM 2308 O O . SER A 1 294 ? -34.858 -1.784 -5.245 1.00 82.81 294 SER A O 1
ATOM 2310 N N . TRP A 1 295 ? -33.103 -3.178 -5.114 1.00 85.44 295 TRP A N 1
ATOM 2311 C CA . TRP A 1 295 ? -33.008 -3.434 -6.547 1.00 85.44 295 TRP A CA 1
ATOM 2312 C C . TRP A 1 295 ? -34.272 -4.108 -7.080 1.00 85.44 295 TRP A C 1
ATOM 2314 O O . TRP A 1 295 ? -34.810 -3.656 -8.083 1.00 85.44 295 TRP A O 1
ATOM 2324 N N . LEU A 1 296 ? -34.802 -5.125 -6.392 1.00 83.75 296 LEU A N 1
ATOM 2325 C CA . LEU A 1 296 ? -36.025 -5.818 -6.804 1.00 83.75 296 LEU A CA 1
ATOM 2326 C C . LEU A 1 296 ? -37.221 -4.860 -6.885 1.00 83.75 296 LEU A C 1
ATOM 2328 O O . LEU A 1 296 ? -37.981 -4.902 -7.849 1.00 83.75 296 LEU A O 1
ATOM 2332 N N . VAL A 1 297 ? -37.373 -3.972 -5.902 1.00 82.88 297 VAL A N 1
ATOM 2333 C CA . VAL A 1 297 ? -38.448 -2.966 -5.864 1.00 82.88 297 VAL A CA 1
ATOM 2334 C C . VAL A 1 297 ? -38.317 -1.951 -7.002 1.00 82.88 297 VAL A C 1
ATOM 2336 O O . VAL A 1 297 ? -39.326 -1.507 -7.548 1.00 82.88 297 VAL A O 1
ATOM 2339 N N . GLN A 1 298 ? -37.088 -1.579 -7.369 1.00 80.44 298 GLN A N 1
ATOM 2340 C CA . GLN A 1 298 ? -36.829 -0.632 -8.457 1.00 80.44 298 GLN A CA 1
ATOM 2341 C C . GLN A 1 298 ? -36.949 -1.279 -9.843 1.00 80.44 298 GLN A C 1
ATOM 2343 O O . GLN A 1 298 ? -37.459 -0.652 -10.768 1.00 80.44 298 GLN A O 1
ATOM 2348 N N . ALA A 1 299 ? -36.493 -2.524 -9.988 1.00 79.88 299 ALA A N 1
ATOM 2349 C CA . ALA A 1 299 ? -36.444 -3.245 -11.255 1.00 79.88 299 ALA A CA 1
ATOM 2350 C C . ALA A 1 299 ? -37.783 -3.889 -11.639 1.00 79.88 299 ALA A C 1
ATOM 2352 O O . ALA A 1 299 ? -38.014 -4.160 -12.816 1.00 79.88 299 ALA A O 1
ATOM 2353 N N . THR A 1 300 ? -38.664 -4.155 -10.670 1.00 74.94 300 THR A N 1
ATOM 2354 C CA . THR A 1 300 ? -39.963 -4.790 -10.923 1.00 74.94 300 THR A CA 1
ATOM 2355 C C . THR A 1 300 ? -41.112 -3.806 -10.737 1.00 74.94 300 THR A C 1
ATOM 2357 O O . THR A 1 300 ? -41.162 -3.043 -9.775 1.00 74.94 300 THR A O 1
ATOM 2360 N N . ASP A 1 301 ? -42.088 -3.838 -11.646 1.00 69.25 301 ASP A N 1
ATOM 2361 C CA . ASP A 1 301 ? -43.292 -2.996 -11.570 1.00 69.25 301 ASP A CA 1
ATOM 2362 C C . ASP A 1 301 ? -44.405 -3.638 -10.719 1.00 69.25 301 ASP A C 1
ATOM 2364 O O . ASP A 1 301 ? -45.601 -3.462 -10.943 1.00 69.25 301 ASP A O 1
ATOM 2368 N N . ILE A 1 302 ? -44.009 -4.438 -9.724 1.00 72.94 302 ILE A N 1
ATOM 2369 C CA . ILE A 1 302 ? -44.938 -5.153 -8.852 1.00 72.94 302 ILE A CA 1
ATOM 2370 C C . ILE A 1 302 ? -45.540 -4.142 -7.871 1.00 72.94 302 ILE A C 1
ATOM 2372 O O . ILE A 1 302 ? -44.931 -3.785 -6.861 1.00 72.94 302 ILE A O 1
ATOM 2376 N N . ALA A 1 303 ? -46.769 -3.707 -8.159 1.00 63.66 303 ALA A N 1
ATOM 2377 C CA . ALA A 1 303 ? -47.510 -2.719 -7.370 1.00 63.66 303 ALA A CA 1
ATOM 2378 C C . ALA A 1 303 ? -47.593 -3.064 -5.869 1.00 63.66 303 ALA A C 1
ATOM 2380 O O . ALA A 1 303 ? -47.558 -2.174 -5.021 1.00 63.66 303 ALA A O 1
ATOM 2381 N N . VAL A 1 304 ? -47.642 -4.360 -5.536 1.00 70.12 304 VAL A N 1
ATOM 2382 C CA . VAL A 1 304 ? -47.698 -4.850 -4.150 1.00 70.12 304 VAL A CA 1
ATOM 2383 C C . VAL A 1 304 ? -46.438 -4.491 -3.366 1.00 70.12 304 VAL A C 1
ATOM 2385 O O . VAL A 1 304 ? -46.550 -4.122 -2.202 1.00 70.12 304 VAL A O 1
ATOM 2388 N N . LEU A 1 305 ? -45.256 -4.573 -3.985 1.00 70.06 305 LEU A N 1
ATOM 2389 C CA . LEU A 1 305 ? -43.998 -4.250 -3.313 1.00 70.06 305 LEU A CA 1
ATOM 2390 C C . LEU A 1 305 ? -43.881 -2.740 -3.114 1.00 70.06 305 LEU A C 1
ATOM 2392 O O . LEU A 1 305 ? -43.638 -2.298 -2.000 1.00 70.06 305 LEU A O 1
ATOM 2396 N N . LYS A 1 306 ? -44.168 -1.942 -4.151 1.00 72.12 306 LYS A N 1
ATOM 2397 C CA . LYS A 1 306 ? -44.055 -0.472 -4.106 1.00 72.12 306 LYS A CA 1
ATOM 2398 C C . LYS A 1 306 ? -44.966 0.195 -3.063 1.00 72.12 306 LYS A C 1
ATOM 2400 O O . LYS A 1 306 ? -44.635 1.277 -2.591 1.00 72.12 306 LYS A O 1
ATOM 2405 N N . GLY A 1 307 ? -46.073 -0.447 -2.681 1.00 77.44 307 GLY A N 1
ATOM 2406 C CA . GLY A 1 307 ? -47.018 0.055 -1.675 1.00 77.44 307 GLY A CA 1
ATOM 2407 C C . GLY A 1 307 ? -46.660 -0.248 -0.214 1.00 77.44 307 GLY A C 1
ATOM 2408 O O . GLY A 1 307 ? -47.434 0.091 0.681 1.00 77.44 307 GLY A O 1
ATOM 2409 N N . TRP A 1 308 ? -45.538 -0.917 0.059 1.00 82.88 308 TRP A N 1
ATOM 2410 C CA . TRP A 1 308 ? -45.158 -1.270 1.426 1.00 82.88 308 TRP A CA 1
ATOM 2411 C C . TRP A 1 308 ? -44.766 -0.054 2.267 1.00 82.88 308 TRP A C 1
ATOM 2413 O O . TRP A 1 308 ? -44.092 0.867 1.808 1.00 82.88 308 TRP A O 1
ATOM 2423 N N . SER A 1 309 ? -45.148 -0.084 3.546 1.00 84.94 309 SER A N 1
ATOM 2424 C CA . SER A 1 309 ? -44.649 0.879 4.528 1.00 84.94 309 SER A CA 1
ATOM 2425 C C . SER A 1 309 ? -43.149 0.673 4.775 1.00 84.94 309 SER A C 1
ATOM 2427 O O . SER A 1 309 ? -42.637 -0.442 4.640 1.00 84.94 309 SER A O 1
ATOM 2429 N N . THR A 1 310 ? -42.440 1.712 5.227 1.00 78.94 310 THR A N 1
ATOM 2430 C CA . THR A 1 310 ? -41.019 1.608 5.611 1.00 78.94 310 THR A CA 1
ATOM 2431 C C . THR A 1 310 ? -40.773 0.478 6.617 1.00 78.94 310 THR A C 1
ATOM 2433 O O . THR A 1 310 ? -39.809 -0.272 6.482 1.00 78.94 310 THR A O 1
ATOM 2436 N N . GLY A 1 311 ? -41.677 0.289 7.586 1.00 82.69 311 GLY A N 1
ATOM 2437 C CA . GLY A 1 311 ? -41.577 -0.796 8.567 1.00 82.69 311 GLY A CA 1
ATOM 2438 C C . GLY A 1 311 ? -41.683 -2.188 7.937 1.00 82.69 311 GLY A C 1
ATOM 2439 O O . GLY A 1 311 ? -40.950 -3.098 8.319 1.00 82.69 311 GLY A O 1
ATOM 2440 N N . SER A 1 312 ? -42.532 -2.347 6.920 1.00 85.88 312 SER A N 1
ATOM 2441 C CA . SER A 1 312 ? -42.669 -3.600 6.168 1.00 85.88 312 SER A CA 1
ATOM 2442 C C . SER A 1 312 ? -41.381 -3.944 5.416 1.00 85.88 312 SER A C 1
ATOM 2444 O O . SER A 1 312 ? -40.928 -5.086 5.470 1.00 85.88 312 SER A O 1
ATOM 2446 N N . TYR A 1 313 ? -40.736 -2.952 4.793 1.00 84.38 313 TYR A N 1
ATOM 2447 C CA . TYR A 1 313 ? -39.429 -3.138 4.158 1.00 84.38 313 TYR A CA 1
ATOM 2448 C C . TYR A 1 313 ? -38.334 -3.506 5.157 1.00 84.38 313 TYR A C 1
ATOM 2450 O O . TYR A 1 313 ? -37.525 -4.392 4.875 1.00 84.38 313 TYR A O 1
ATOM 2458 N N . MET A 1 314 ? -38.314 -2.873 6.333 1.00 84.19 314 MET A N 1
ATOM 2459 C CA . MET A 1 314 ? -37.356 -3.210 7.389 1.00 84.19 314 MET A CA 1
ATOM 2460 C C . MET A 1 314 ? -37.543 -4.649 7.876 1.00 84.19 314 MET A C 1
ATOM 2462 O O . MET A 1 314 ? -36.565 -5.386 7.979 1.00 84.19 314 MET A O 1
ATOM 2466 N N . LEU A 1 315 ? -38.785 -5.081 8.112 1.00 89.38 315 LEU A N 1
ATOM 2467 C CA . LEU A 1 315 ? -39.096 -6.452 8.529 1.00 89.38 315 LEU A CA 1
ATOM 2468 C C . LEU A 1 315 ? -38.728 -7.481 7.459 1.00 89.38 315 LEU A C 1
ATOM 2470 O O . LEU A 1 315 ? -38.140 -8.515 7.781 1.00 89.38 315 LEU A O 1
ATOM 2474 N N . ALA A 1 316 ? -39.030 -7.198 6.191 1.00 88.44 316 ALA A N 1
ATOM 2475 C CA . ALA A 1 316 ? -38.667 -8.069 5.079 1.00 88.44 316 ALA A CA 1
ATOM 2476 C C . ALA A 1 316 ? -37.146 -8.176 4.923 1.00 88.44 316 ALA A C 1
ATOM 2478 O O . ALA A 1 316 ? -36.616 -9.281 4.824 1.00 88.44 316 ALA A O 1
ATOM 2479 N N . THR A 1 317 ? -36.436 -7.047 4.990 1.00 88.62 317 THR A N 1
ATOM 2480 C CA . THR A 1 317 ? -34.968 -7.010 4.927 1.00 88.62 317 THR A CA 1
ATOM 2481 C C . THR A 1 317 ? -34.350 -7.766 6.097 1.00 88.62 317 THR A C 1
ATOM 2483 O O . THR A 1 317 ? -33.457 -8.583 5.887 1.00 88.62 317 THR A O 1
ATOM 2486 N N . ALA A 1 318 ? -34.839 -7.558 7.322 1.00 88.88 318 ALA A N 1
ATOM 2487 C CA . ALA A 1 318 ? -34.356 -8.262 8.506 1.00 88.88 318 ALA A CA 1
ATOM 2488 C C . ALA A 1 318 ? -34.595 -9.775 8.399 1.00 88.88 318 ALA A C 1
ATOM 2490 O O . ALA A 1 318 ? -33.683 -10.561 8.645 1.00 88.88 318 ALA A O 1
ATOM 2491 N N . SER A 1 319 ? -35.786 -10.191 7.960 1.00 91.88 319 SER A N 1
ATOM 2492 C CA . SER A 1 319 ? -36.135 -11.607 7.785 1.00 91.88 319 SER A CA 1
ATOM 2493 C C . SER A 1 319 ? -35.271 -12.276 6.714 1.00 91.88 319 SER A C 1
ATOM 2495 O O . SER A 1 319 ? -34.727 -13.356 6.943 1.00 91.88 319 SER A O 1
ATOM 2497 N N . LEU A 1 320 ? -35.085 -11.608 5.570 1.00 91.75 320 LEU A N 1
ATOM 2498 C CA . LEU A 1 320 ? -34.217 -12.068 4.488 1.00 91.75 320 LEU A CA 1
ATOM 2499 C C . LEU A 1 320 ? -32.758 -12.166 4.947 1.00 91.75 320 LEU A C 1
ATOM 2501 O O . LEU A 1 320 ? -32.094 -13.166 4.684 1.00 91.75 320 LEU A O 1
ATOM 2505 N N . THR A 1 321 ? -32.284 -11.161 5.686 1.00 92.44 321 THR A N 1
ATOM 2506 C CA . THR A 1 321 ? -30.929 -11.139 6.246 1.00 92.44 321 THR A CA 1
ATOM 2507 C C . THR A 1 321 ? -30.721 -12.305 7.202 1.00 92.44 321 THR A C 1
ATOM 2509 O O . THR A 1 321 ? -29.745 -13.034 7.053 1.00 92.44 321 THR A O 1
ATOM 2512 N N . ILE A 1 322 ? -31.635 -12.528 8.152 1.00 92.94 322 ILE A N 1
ATOM 2513 C CA . ILE A 1 322 ? -31.547 -13.639 9.110 1.00 92.94 322 ILE A CA 1
ATOM 2514 C C . ILE A 1 322 ? -31.562 -14.982 8.371 1.00 92.94 322 ILE A C 1
ATOM 2516 O O . ILE A 1 322 ? -30.756 -15.854 8.686 1.00 92.94 322 ILE A O 1
ATOM 2520 N N . GLY A 1 323 ? -32.426 -15.136 7.363 1.00 92.50 323 GLY A N 1
ATOM 2521 C CA . GLY A 1 323 ? -32.511 -16.349 6.549 1.00 92.50 323 GLY A CA 1
ATOM 2522 C C . GLY A 1 323 ? -31.216 -16.655 5.795 1.00 92.50 323 GLY A C 1
ATOM 2523 O O . GLY A 1 323 ? -30.663 -17.745 5.945 1.00 92.50 323 GLY A O 1
ATOM 2524 N N . ILE A 1 324 ? -30.694 -15.686 5.034 1.00 92.19 324 ILE A N 1
ATOM 2525 C CA . ILE A 1 324 ? -29.420 -15.833 4.309 1.00 92.19 324 ILE A CA 1
ATOM 2526 C C . ILE A 1 324 ? -28.281 -16.103 5.292 1.00 92.19 324 ILE A C 1
ATOM 2528 O O . ILE A 1 324 ? -27.498 -17.023 5.085 1.00 92.19 324 ILE A O 1
ATOM 2532 N N . SER A 1 325 ? -28.221 -15.361 6.396 1.00 91.75 325 SER A N 1
ATOM 2533 C CA . SER A 1 325 ? -27.155 -15.504 7.392 1.00 91.75 325 SER A CA 1
ATOM 2534 C C . SER A 1 325 ? -27.171 -16.872 8.062 1.00 91.75 325 SER A C 1
ATOM 2536 O O . SER A 1 325 ? -26.116 -17.461 8.263 1.00 91.75 325 SER A O 1
ATOM 2538 N N . ALA A 1 326 ? -28.352 -17.420 8.357 1.00 92.19 326 ALA A N 1
ATOM 2539 C CA . ALA A 1 326 ? -28.492 -18.764 8.907 1.00 92.19 326 ALA A CA 1
ATOM 2540 C C . ALA A 1 326 ? -28.027 -19.849 7.926 1.00 92.19 326 ALA A C 1
ATOM 2542 O O . ALA A 1 326 ? -27.373 -20.814 8.331 1.00 92.19 326 ALA A O 1
ATOM 2543 N N . LEU A 1 327 ? -28.351 -19.693 6.637 1.00 92.62 327 LEU A N 1
ATOM 2544 C CA . LEU A 1 327 ? -27.907 -20.606 5.584 1.00 92.62 327 LEU A CA 1
ATOM 2545 C C . LEU A 1 327 ? -26.390 -20.532 5.403 1.00 92.62 327 LEU A C 1
ATOM 2547 O O . LEU A 1 327 ? -25.727 -21.568 5.431 1.00 92.62 327 LEU A O 1
ATOM 2551 N N . THR A 1 328 ? -25.833 -19.327 5.284 1.00 90.88 328 THR A N 1
ATOM 2552 C CA . THR A 1 328 ? -24.389 -19.135 5.129 1.00 90.88 328 THR A CA 1
ATOM 2553 C C . THR A 1 328 ? -23.628 -19.638 6.348 1.00 90.88 328 THR A C 1
ATOM 2555 O O . THR A 1 328 ? -22.649 -20.366 6.194 1.00 90.88 328 THR A O 1
ATOM 2558 N N . TYR A 1 329 ? -24.108 -19.349 7.557 1.00 89.56 329 TYR A N 1
ATOM 2559 C CA . TYR A 1 329 ? -23.507 -19.864 8.782 1.00 89.56 329 TYR A CA 1
ATOM 2560 C C . TYR A 1 329 ? -23.432 -21.398 8.769 1.00 89.56 329 TYR A C 1
ATOM 2562 O O . TYR A 1 329 ? -22.376 -21.991 8.992 1.00 89.56 329 TYR A O 1
ATOM 2570 N N . ARG A 1 330 ? -24.546 -22.064 8.437 1.00 91.06 330 ARG A N 1
ATOM 2571 C CA . ARG A 1 330 ? -24.640 -23.528 8.463 1.00 91.06 330 ARG A CA 1
ATOM 2572 C C . ARG A 1 330 ? -23.828 -24.212 7.362 1.00 91.06 330 ARG A C 1
ATOM 2574 O O . ARG A 1 330 ? -23.234 -25.255 7.623 1.00 91.06 330 ARG A O 1
ATOM 2581 N N . TYR A 1 331 ? -23.852 -23.678 6.143 1.00 92.50 331 TYR A N 1
ATOM 2582 C CA . TYR A 1 331 ? -23.294 -24.354 4.966 1.00 92.50 331 TYR A CA 1
ATOM 2583 C C . TYR A 1 331 ? -21.914 -23.851 4.546 1.00 92.50 331 TYR A C 1
ATOM 2585 O O . TYR A 1 331 ? -21.227 -24.546 3.803 1.00 92.50 331 TYR A O 1
ATOM 2593 N N . VAL A 1 332 ? -21.492 -22.679 5.019 1.00 89.81 332 VAL A N 1
ATOM 2594 C CA . VAL A 1 332 ? -20.197 -22.084 4.672 1.00 89.81 332 VAL A CA 1
ATOM 2595 C C . VAL A 1 332 ? -19.361 -21.881 5.925 1.00 89.81 332 VAL A C 1
ATOM 2597 O O . VAL A 1 332 ? -18.290 -22.465 6.040 1.00 89.81 332 VAL A O 1
ATOM 2600 N N . GLU A 1 333 ? -19.853 -21.117 6.897 1.00 87.69 333 GLU A N 1
ATOM 2601 C CA . GLU A 1 333 ? -19.038 -20.713 8.046 1.00 87.69 333 GLU A CA 1
ATOM 2602 C C . GLU A 1 333 ? -18.581 -21.919 8.884 1.00 87.69 333 GLU A C 1
ATOM 2604 O O . GLU A 1 333 ? -17.381 -22.126 9.070 1.00 87.69 333 GLU A O 1
ATOM 2609 N N . VAL A 1 334 ? -19.515 -22.774 9.313 1.00 88.81 334 VAL A N 1
ATOM 2610 C CA . VAL A 1 334 ? -19.212 -23.945 10.155 1.00 88.81 334 VAL A CA 1
ATOM 2611 C C . VAL A 1 334 ? -18.286 -24.961 9.457 1.00 88.81 334 VAL A C 1
ATOM 2613 O O . VAL A 1 334 ? -17.293 -25.370 10.068 1.00 88.81 334 VAL A O 1
ATOM 2616 N N . PRO A 1 335 ? -18.523 -25.374 8.192 1.00 91.06 335 PRO A N 1
ATOM 2617 C CA . PRO A 1 335 ? -17.610 -26.282 7.493 1.00 91.06 335 PRO A CA 1
ATOM 2618 C C . PRO A 1 335 ? -16.195 -25.723 7.324 1.00 91.06 335 PRO A C 1
ATOM 2620 O O . PRO A 1 335 ? -15.222 -26.459 7.503 1.00 91.06 335 PRO A O 1
ATOM 2623 N N . PHE A 1 336 ? -16.062 -24.430 7.017 1.00 88.00 336 PHE A N 1
ATOM 2624 C CA . PHE A 1 336 ? -14.753 -23.802 6.836 1.00 88.00 336 PHE A CA 1
ATOM 2625 C C . PHE A 1 336 ? -14.016 -23.599 8.163 1.00 88.00 336 PHE A C 1
ATOM 2627 O O . PHE A 1 336 ? -12.805 -23.809 8.211 1.00 88.00 336 PHE A O 1
ATOM 2634 N N . GLN A 1 337 ? -14.718 -23.288 9.257 1.00 84.31 337 GLN A N 1
ATOM 2635 C CA . GLN A 1 337 ? -14.126 -23.280 10.601 1.00 84.31 337 GLN A CA 1
ATOM 2636 C C . GLN A 1 337 ? -13.594 -24.668 10.984 1.00 84.31 337 GLN A C 1
ATOM 2638 O O . GLN A 1 337 ? -12.468 -24.794 11.467 1.00 84.31 337 GLN A O 1
ATOM 2643 N N . ALA A 1 338 ? -14.362 -25.728 10.707 1.00 88.12 338 ALA A N 1
ATOM 2644 C CA . ALA A 1 338 ? -13.931 -27.101 10.960 1.00 88.12 338 ALA A CA 1
ATOM 2645 C C . ALA A 1 338 ? -12.708 -27.495 10.112 1.00 88.12 338 ALA A C 1
ATOM 2647 O O . ALA A 1 338 ? -11.796 -28.158 10.611 1.00 88.12 338 ALA A O 1
ATOM 2648 N N . LEU A 1 339 ? -12.663 -27.075 8.844 1.00 89.69 339 LEU A N 1
ATOM 2649 C CA . LEU A 1 339 ? -11.508 -27.281 7.972 1.00 89.69 339 LEU A CA 1
ATOM 2650 C C . LEU A 1 339 ? -10.272 -26.532 8.487 1.00 89.69 339 LEU A C 1
ATOM 2652 O O . LEU A 1 339 ? -9.207 -27.135 8.609 1.00 89.69 339 LEU A O 1
ATOM 2656 N N . GLY A 1 340 ? -10.422 -25.254 8.844 1.00 82.50 340 GLY A N 1
ATOM 2657 C CA . GLY A 1 340 ? -9.345 -24.432 9.398 1.00 82.50 340 GLY A CA 1
ATOM 2658 C C . GLY A 1 340 ? -8.754 -25.033 10.673 1.00 82.50 340 GLY A C 1
ATOM 2659 O O . GLY A 1 340 ? -7.537 -25.152 10.787 1.00 82.50 340 GLY A O 1
ATOM 2660 N N . GLY A 1 341 ? -9.603 -25.519 11.585 1.00 85.12 341 GLY A N 1
ATOM 2661 C CA . GLY A 1 341 ? -9.157 -26.203 12.801 1.00 85.12 341 GLY A CA 1
ATOM 2662 C C . GLY A 1 341 ? -8.361 -27.485 12.526 1.00 85.12 341 GLY A C 1
ATOM 2663 O O . GLY A 1 341 ? -7.356 -27.741 13.188 1.00 85.12 341 GLY A O 1
ATOM 2664 N N . ARG A 1 342 ? -8.757 -28.276 11.517 1.00 88.75 342 ARG A N 1
ATOM 2665 C CA . ARG A 1 342 ? -8.006 -29.477 11.101 1.00 88.75 342 ARG A CA 1
ATOM 2666 C C . ARG A 1 342 ? -6.638 -29.123 10.526 1.00 88.75 342 ARG A C 1
ATOM 2668 O O . ARG A 1 342 ? -5.658 -29.778 10.862 1.00 88.75 342 ARG A O 1
ATOM 2675 N N . ILE A 1 343 ? -6.566 -28.092 9.686 1.00 86.81 343 ILE A N 1
ATOM 2676 C CA . ILE A 1 343 ? -5.303 -27.637 9.092 1.00 86.81 343 ILE A CA 1
ATOM 2677 C C . ILE A 1 343 ? -4.363 -27.119 10.181 1.00 86.81 343 ILE A C 1
ATOM 2679 O O . ILE A 1 343 ? -3.220 -27.557 10.237 1.00 86.81 343 ILE A O 1
ATOM 2683 N N . ALA A 1 344 ? -4.847 -26.257 11.080 1.00 81.25 344 ALA A N 1
ATOM 2684 C CA . ALA A 1 344 ? -4.044 -25.720 12.176 1.00 81.25 344 ALA A CA 1
ATOM 2685 C C . ALA A 1 344 ? -3.473 -26.835 13.065 1.00 81.25 344 ALA A C 1
ATOM 2687 O O . ALA A 1 344 ? -2.285 -26.836 13.373 1.00 81.25 344 ALA A O 1
ATOM 2688 N N . LYS A 1 345 ? -4.295 -27.836 13.407 1.00 85.62 345 LYS A N 1
ATOM 2689 C CA . LYS A 1 345 ? -3.841 -29.005 14.166 1.00 85.62 345 LYS A CA 1
ATOM 2690 C C . LYS A 1 345 ? -2.759 -29.794 13.420 1.00 85.62 345 LYS A C 1
ATOM 2692 O O . LYS A 1 345 ? -1.754 -30.148 14.023 1.00 85.62 345 LYS A O 1
ATOM 2697 N N . ASN A 1 346 ? -2.932 -30.022 12.118 1.00 84.25 346 ASN A N 1
ATOM 2698 C CA . ASN A 1 346 ? -1.947 -30.737 11.304 1.00 84.25 346 ASN A CA 1
ATOM 2699 C C . ASN A 1 346 ? -0.618 -29.974 11.173 1.00 84.25 346 ASN A C 1
ATOM 2701 O O . ASN A 1 346 ? 0.431 -30.608 11.137 1.00 84.25 346 ASN A O 1
ATOM 2705 N N . VAL A 1 347 ? -0.649 -28.637 11.108 1.00 81.12 347 VAL A N 1
ATOM 2706 C CA . VAL A 1 347 ? 0.562 -27.797 11.081 1.00 81.12 347 VAL A CA 1
ATOM 2707 C C . VAL A 1 347 ? 1.317 -27.903 12.404 1.00 81.12 347 VAL A C 1
ATOM 2709 O O . VAL A 1 347 ? 2.501 -28.221 12.394 1.00 81.12 347 VAL A O 1
ATOM 2712 N N . VAL A 1 348 ? 0.622 -27.753 13.535 1.00 80.94 348 VAL A N 1
ATOM 2713 C CA . VAL A 1 348 ? 1.231 -27.887 14.870 1.00 80.94 348 VAL A CA 1
ATOM 2714 C C . VAL A 1 348 ? 1.796 -29.297 15.087 1.00 80.94 348 VAL A C 1
ATOM 2716 O O . VAL A 1 348 ? 2.879 -29.465 15.642 1.00 80.94 348 VAL A O 1
ATOM 2719 N N . GLU A 1 349 ? 1.099 -30.338 14.626 1.00 81.94 349 GLU A N 1
ATOM 2720 C CA . GLU A 1 349 ? 1.606 -31.714 14.684 1.00 81.94 349 GLU A CA 1
ATOM 2721 C C . GLU A 1 349 ? 2.814 -31.954 13.765 1.00 81.94 349 GLU A C 1
ATOM 2723 O O . GLU A 1 349 ? 3.658 -32.787 14.093 1.00 81.94 349 GLU A O 1
ATOM 2728 N N . ALA A 1 350 ? 2.913 -31.256 12.631 1.00 75.38 350 ALA A N 1
ATOM 2729 C CA . ALA A 1 350 ? 4.065 -31.338 11.736 1.00 75.38 350 ALA A CA 1
ATOM 2730 C C . ALA A 1 350 ? 5.291 -30.614 12.315 1.00 75.38 350 ALA A C 1
ATOM 2732 O O . ALA A 1 350 ? 6.385 -31.173 12.278 1.00 75.38 350 ALA A O 1
ATOM 2733 N N . GLU A 1 351 ? 5.107 -29.432 12.910 1.00 72.19 351 GLU A N 1
ATOM 2734 C CA . GLU A 1 351 ? 6.167 -28.697 13.618 1.00 72.19 351 GLU A CA 1
ATOM 2735 C C . GLU A 1 351 ? 6.701 -29.500 14.812 1.00 72.19 351 GLU A C 1
ATOM 2737 O O . GLU A 1 351 ? 7.908 -29.687 14.950 1.00 72.19 351 GLU A O 1
ATOM 2742 N N . ASN A 1 352 ? 5.813 -30.087 15.622 1.00 71.75 352 ASN A N 1
ATOM 2743 C CA . ASN A 1 352 ? 6.216 -30.918 16.761 1.00 71.75 352 ASN A CA 1
ATOM 2744 C C . ASN A 1 352 ? 6.967 -32.197 16.350 1.00 71.75 352 ASN A C 1
ATOM 2746 O O . ASN A 1 352 ? 7.772 -32.697 17.129 1.00 71.75 352 ASN A O 1
ATOM 2750 N N . ARG A 1 353 ? 6.733 -32.734 15.142 1.00 71.75 353 ARG A N 1
ATOM 2751 C CA . ARG A 1 353 ? 7.498 -33.875 14.600 1.00 71.75 353 ARG A CA 1
ATOM 2752 C C . ARG A 1 353 ? 8.855 -33.489 14.018 1.00 71.75 353 ARG A C 1
ATOM 2754 O O . ARG A 1 353 ? 9.671 -34.375 13.828 1.00 71.75 353 ARG A O 1
ATOM 2761 N N . GLN A 1 354 ? 9.078 -32.221 13.681 1.00 65.50 354 GLN A N 1
ATOM 2762 C CA . GLN A 1 354 ? 10.391 -31.738 13.236 1.00 65.50 354 GLN A CA 1
ATOM 2763 C C . GLN A 1 354 ? 11.307 -31.377 14.412 1.00 65.50 354 GLN A C 1
ATOM 2765 O O . GLN A 1 354 ? 12.522 -31.335 14.244 1.00 65.50 354 GLN A O 1
ATOM 2770 N N . LEU A 1 355 ? 10.726 -31.111 15.585 1.00 64.19 355 LEU A N 1
ATOM 2771 C CA . LEU A 1 355 ? 11.441 -30.775 16.819 1.00 64.19 355 LEU A CA 1
ATOM 2772 C C . LEU A 1 355 ? 11.803 -31.997 17.688 1.00 64.19 355 LEU A C 1
ATOM 2774 O O . LEU A 1 355 ? 12.565 -31.840 18.642 1.00 64.19 355 LEU A O 1
ATOM 2778 N N . ALA A 1 356 ? 11.257 -33.179 17.384 1.00 54.19 356 ALA A N 1
ATOM 2779 C CA . ALA A 1 356 ? 11.529 -34.457 18.053 1.00 54.19 356 ALA A CA 1
ATOM 2780 C C . ALA A 1 356 ? 12.383 -35.358 17.158 1.00 54.19 356 ALA A C 1
ATOM 2782 O O . ALA A 1 356 ? 13.253 -36.068 17.712 1.00 54.19 356 ALA A O 1
#